Protein AF-U2NN96-F1 (afdb_monomer_lite)

pLDDT: mean 87.81, std 16.52, range [40.41, 98.69]

Structure (mmCIF, N/CA/C/O backbone):
data_AF-U2NN96-F1
#
_entry.id   AF-U2NN96-F1
#
loop_
_atom_site.group_PDB
_atom_site.id
_atom_site.type_symbol
_atom_site.label_atom_id
_atom_site.label_alt_id
_atom_site.label_comp_id
_atom_site.label_asym_id
_atom_site.label_entity_id
_atom_site.label_seq_id
_atom_site.pdbx_PDB_ins_code
_atom_site.Cartn_x
_atom_site.Cartn_y
_atom_site.Cartn_z
_atom_site.occupancy
_atom_site.B_iso_or_equiv
_atom_site.auth_seq_id
_atom_site.auth_comp_id
_atom_site.auth_asym_id
_atom_site.auth_atom_id
_atom_site.pdbx_PDB_model_num
ATOM 1 N N . MET A 1 1 ? 13.606 -0.012 63.788 1.00 53.78 1 MET A N 1
ATOM 2 C CA . MET A 1 1 ? 13.761 0.958 62.677 1.00 53.78 1 MET A CA 1
ATOM 3 C C . MET A 1 1 ? 13.021 0.555 61.398 1.00 53.78 1 MET A C 1
ATOM 5 O O . MET A 1 1 ? 12.410 1.417 60.788 1.00 53.78 1 MET A O 1
ATOM 9 N N . VAL A 1 2 ? 12.972 -0.733 61.035 1.00 51.59 2 VAL A N 1
ATOM 10 C CA . VAL A 1 2 ? 12.375 -1.222 59.770 1.00 51.59 2 VAL A CA 1
ATOM 11 C C . VAL A 1 2 ? 10.855 -0.982 59.637 1.00 51.59 2 VAL A C 1
ATOM 13 O O . VAL A 1 2 ? 10.386 -0.619 58.565 1.00 51.59 2 VAL A O 1
ATOM 16 N N . LYS A 1 3 ? 10.069 -1.069 60.723 1.00 46.25 3 LYS A N 1
ATOM 17 C CA . LYS A 1 3 ? 8.598 -0.891 60.661 1.00 46.25 3 LYS A CA 1
ATOM 18 C C . LYS A 1 3 ? 8.129 0.534 60.314 1.00 46.25 3 LYS A C 1
ATOM 20 O O . LYS A 1 3 ? 7.060 0.683 59.738 1.00 46.25 3 LYS A O 1
ATOM 25 N N . LYS A 1 4 ? 8.912 1.578 60.627 1.00 45.47 4 LYS A N 1
ATOM 26 C CA . LYS A 1 4 ? 8.537 2.974 60.314 1.00 45.47 4 LYS A CA 1
ATOM 27 C C . LYS A 1 4 ? 8.759 3.328 58.837 1.00 45.47 4 LYS A C 1
ATOM 29 O O . LYS A 1 4 ? 8.025 4.147 58.304 1.00 45.47 4 LYS A O 1
ATOM 34 N N . ILE A 1 5 ? 9.710 2.671 58.168 1.00 53.12 5 ILE A N 1
ATOM 35 C CA . ILE A 1 5 ? 10.024 2.908 56.748 1.00 53.12 5 ILE A CA 1
ATOM 36 C C . ILE A 1 5 ? 8.943 2.301 55.837 1.00 53.12 5 ILE A C 1
ATOM 38 O O . ILE A 1 5 ? 8.535 2.925 54.862 1.00 53.12 5 ILE A O 1
ATOM 42 N N . VAL A 1 6 ? 8.402 1.132 56.198 1.00 55.94 6 VAL A N 1
ATOM 43 C CA . VAL A 1 6 ? 7.342 0.462 55.419 1.00 55.94 6 VAL A CA 1
ATOM 44 C C . VAL A 1 6 ? 6.024 1.249 55.443 1.00 55.94 6 VAL A C 1
ATOM 46 O O . VAL A 1 6 ? 5.360 1.362 54.417 1.00 55.94 6 VAL A O 1
ATOM 49 N N . ILE A 1 7 ? 5.673 1.859 56.581 1.00 54.19 7 ILE A N 1
ATOM 50 C CA . ILE A 1 7 ? 4.437 2.650 56.716 1.00 54.19 7 ILE A CA 1
ATOM 51 C C . ILE A 1 7 ? 4.515 3.954 55.907 1.00 54.19 7 ILE A C 1
ATOM 53 O O . ILE A 1 7 ? 3.539 4.326 55.265 1.00 54.19 7 ILE A O 1
ATOM 57 N N . ILE A 1 8 ? 5.678 4.616 55.870 1.00 54.91 8 ILE A N 1
ATOM 58 C CA . ILE A 1 8 ? 5.874 5.837 55.068 1.00 54.91 8 ILE A CA 1
ATOM 59 C C . ILE A 1 8 ? 5.825 5.519 53.564 1.00 54.91 8 ILE A C 1
ATOM 61 O O . ILE A 1 8 ? 5.235 6.280 52.802 1.00 54.91 8 ILE A O 1
ATOM 65 N N . SER A 1 9 ? 6.368 4.371 53.143 1.00 54.62 9 SER A N 1
ATOM 66 C CA . SER A 1 9 ? 6.325 3.931 51.741 1.00 54.62 9 SER A CA 1
ATOM 67 C C . SER A 1 9 ? 4.897 3.630 51.262 1.00 54.62 9 SER A C 1
ATOM 69 O O . SER A 1 9 ? 4.490 4.086 50.195 1.00 54.62 9 SER A O 1
ATOM 71 N N . LEU A 1 10 ? 4.091 2.948 52.086 1.00 51.72 10 LEU A N 1
ATOM 72 C CA . LEU A 1 10 ? 2.679 2.673 51.781 1.00 51.72 10 LEU A CA 1
ATOM 73 C C . LEU A 1 10 ? 1.823 3.948 51.739 1.00 51.72 10 LEU A C 1
ATOM 75 O O . LEU A 1 10 ? 0.912 4.043 50.919 1.00 51.72 10 LEU A O 1
ATOM 79 N N . PHE A 1 11 ? 2.136 4.937 52.580 1.00 55.75 11 PHE A N 1
ATOM 80 C CA . PHE A 1 11 ? 1.431 6.220 52.589 1.00 55.75 11 PHE A CA 1
ATOM 81 C C . PHE A 1 11 ? 1.808 7.100 51.386 1.00 55.75 11 PHE A C 1
ATOM 83 O O . PHE A 1 11 ? 0.950 7.773 50.827 1.00 55.75 11 PHE A O 1
ATOM 90 N N . LEU A 1 12 ? 3.065 7.068 50.926 1.00 54.53 12 LEU A N 1
ATOM 91 C CA . LEU A 1 12 ? 3.442 7.753 49.685 1.00 54.53 12 LEU A CA 1
ATOM 92 C C . LEU A 1 12 ? 2.795 7.104 48.456 1.00 54.53 12 LEU A C 1
ATOM 94 O O . LEU A 1 12 ? 2.339 7.820 47.568 1.00 54.53 12 LEU A O 1
ATOM 98 N N . PHE A 1 13 ? 2.700 5.772 48.418 1.00 53.31 13 PHE A N 1
ATOM 99 C CA . PHE A 1 13 ? 2.028 5.070 47.323 1.00 53.31 13 PHE A CA 1
ATOM 100 C C . PHE A 1 13 ? 0.532 5.398 47.254 1.00 53.31 13 PHE A C 1
ATOM 102 O O . PHE A 1 13 ? 0.013 5.637 46.164 1.00 53.31 13 PHE A O 1
ATOM 109 N N . SER A 1 14 ? -0.158 5.472 48.397 1.00 54.66 14 SER A N 1
ATOM 110 C CA . SER A 1 14 ? -1.580 5.830 48.420 1.00 54.66 14 SER A CA 1
ATOM 111 C C . SER A 1 14 ? -1.816 7.291 48.032 1.00 54.66 14 SER A C 1
ATOM 113 O O . SER A 1 14 ? -2.754 7.573 47.292 1.00 54.66 14 SER A O 1
ATOM 115 N N . VAL A 1 15 ? -0.940 8.215 48.439 1.00 58.41 15 VAL A N 1
ATOM 116 C CA . VAL A 1 15 ? -1.034 9.633 48.057 1.00 58.41 15 VAL A CA 1
ATOM 117 C C . VAL A 1 15 ? -0.766 9.831 46.562 1.00 58.41 15 VAL A C 1
ATOM 119 O O . VAL A 1 15 ? -1.502 10.575 45.921 1.00 58.41 15 VAL A O 1
ATOM 122 N N . ILE A 1 16 ? 0.209 9.126 45.975 1.00 60.78 16 ILE A N 1
ATOM 123 C CA . ILE A 1 16 ? 0.467 9.163 44.523 1.00 60.78 16 ILE A CA 1
ATOM 124 C C . ILE A 1 16 ? -0.727 8.592 43.746 1.00 60.78 16 ILE A C 1
ATOM 126 O O . ILE A 1 16 ? -1.139 9.162 42.737 1.00 60.78 16 ILE A O 1
ATOM 130 N N . PHE A 1 17 ? -1.328 7.502 44.230 1.00 57.19 17 PHE A N 1
ATOM 131 C CA . PHE A 1 17 ? -2.492 6.895 43.586 1.00 57.19 17 PHE A CA 1
ATOM 132 C C . PHE A 1 17 ? -3.727 7.806 43.643 1.00 57.19 17 PHE A C 1
ATOM 134 O O . PHE A 1 17 ? -4.402 8.000 42.635 1.00 57.19 17 PHE A O 1
ATOM 141 N N . ILE A 1 18 ? -3.981 8.435 44.794 1.00 63.16 18 ILE A N 1
ATOM 142 C CA . ILE A 1 18 ? -5.079 9.396 44.972 1.00 63.16 18 ILE A CA 1
ATOM 143 C C . ILE A 1 18 ? -4.846 10.651 44.120 1.00 63.16 18 ILE A C 1
ATOM 145 O O . ILE A 1 18 ? -5.789 11.155 43.518 1.00 63.16 18 ILE A O 1
ATOM 149 N N . PHE A 1 19 ? -3.605 11.131 44.007 1.00 54.44 19 PHE A N 1
ATOM 150 C CA . PHE A 1 19 ? -3.277 12.301 43.191 1.00 54.44 19 PHE A CA 1
ATOM 151 C C . PHE A 1 19 ? -3.451 12.029 41.688 1.00 54.44 19 PHE A C 1
ATOM 153 O O . PHE A 1 19 ? -4.044 12.845 40.986 1.00 54.44 19 PHE A O 1
ATOM 160 N N . ASN A 1 20 ? -3.039 10.852 41.204 1.00 51.75 20 ASN A N 1
ATOM 161 C CA . ASN A 1 20 ? -3.281 10.426 39.820 1.00 51.75 20 ASN A CA 1
ATOM 162 C C . ASN A 1 20 ? -4.777 10.215 39.528 1.00 51.75 20 ASN A C 1
ATOM 164 O O . ASN A 1 20 ? -5.255 10.561 38.449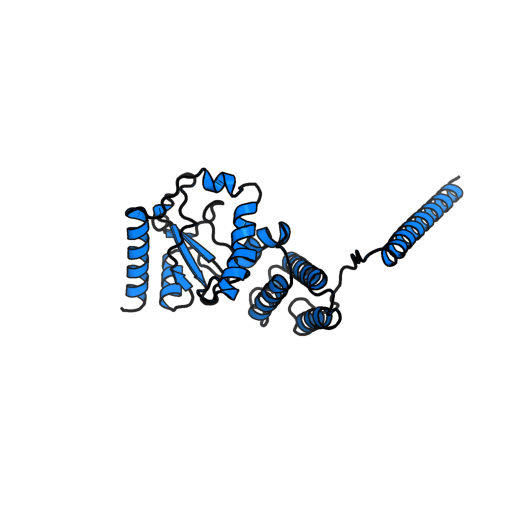 1.00 51.75 20 ASN A O 1
ATOM 168 N N . PHE A 1 21 ? -5.538 9.703 40.498 1.00 56.50 21 PHE A N 1
ATOM 169 C CA . PHE A 1 21 ? -6.989 9.559 40.378 1.00 56.50 21 PHE A CA 1
ATOM 170 C C . PHE A 1 21 ? -7.708 10.920 40.346 1.00 56.50 21 PHE A C 1
ATOM 172 O O . PHE A 1 21 ? -8.600 11.126 39.523 1.00 56.50 21 PHE A O 1
ATOM 179 N N . LEU A 1 22 ? -7.282 11.884 41.172 1.00 49.56 22 LEU A N 1
ATOM 180 C CA . LEU A 1 22 ? -7.819 13.250 41.156 1.00 49.56 22 LEU A CA 1
ATOM 181 C C . LEU A 1 22 ? -7.459 14.017 39.876 1.00 49.56 22 LEU A C 1
ATOM 183 O O . LEU A 1 22 ? -8.307 14.736 39.357 1.00 49.56 22 LEU A O 1
ATOM 187 N N . LEU A 1 23 ? -6.252 13.846 39.328 1.00 52.84 23 LEU A N 1
ATOM 188 C CA . LEU A 1 23 ? -5.873 14.446 38.041 1.00 52.84 23 LEU A CA 1
ATOM 189 C C . LEU A 1 23 ? -6.717 13.906 36.873 1.00 52.84 23 LEU A C 1
ATOM 191 O O . LEU A 1 23 ? -7.086 14.669 35.977 1.00 52.84 23 LEU A O 1
ATOM 195 N N . ASN A 1 24 ? -7.093 12.624 36.921 1.00 48.91 24 ASN A N 1
ATOM 196 C CA . ASN A 1 24 ? -8.032 12.031 35.966 1.00 48.91 24 ASN A CA 1
ATOM 197 C C . ASN A 1 24 ? -9.456 12.591 36.111 1.00 48.91 24 ASN A C 1
ATOM 199 O O . ASN A 1 24 ? -10.115 12.822 35.103 1.00 48.91 24 ASN A O 1
ATOM 203 N N . LEU A 1 25 ? -9.922 12.862 37.334 1.00 44.34 25 LEU A N 1
ATOM 204 C CA . LEU A 1 25 ? -11.238 13.469 37.581 1.00 44.34 25 LEU A CA 1
ATOM 205 C C . LEU A 1 25 ? -11.303 14.949 37.172 1.00 44.34 25 LEU A C 1
ATOM 207 O O . LEU A 1 25 ? -12.297 15.378 36.597 1.00 44.34 25 LEU A O 1
ATOM 211 N N . ILE A 1 26 ? -10.242 15.726 37.411 1.00 46.34 26 ILE A N 1
ATOM 212 C CA . ILE A 1 26 ? -10.194 17.160 37.063 1.00 46.34 26 ILE A CA 1
ATOM 213 C C . ILE A 1 26 ? -10.170 17.376 35.536 1.00 46.34 26 ILE A C 1
ATOM 215 O O . ILE A 1 26 ? -10.652 18.399 35.051 1.00 46.34 26 ILE A O 1
ATOM 219 N N . SER A 1 27 ? -9.699 16.394 34.757 1.00 41.91 27 SER A N 1
ATOM 220 C CA . SER A 1 27 ? -9.771 16.427 33.283 1.00 41.91 27 SER A CA 1
ATOM 221 C C . SER A 1 27 ? -11.191 16.263 32.718 1.00 41.91 27 SER A C 1
ATOM 223 O O . SER A 1 27 ? -11.399 16.505 31.529 1.00 41.91 27 SER A O 1
ATOM 225 N N . ILE A 1 28 ? -12.177 15.870 33.534 1.00 46.56 28 ILE A N 1
ATOM 226 C CA . ILE A 1 28 ? -13.551 15.607 33.076 1.00 46.56 28 ILE A CA 1
ATOM 227 C C . ILE A 1 28 ? -14.368 16.906 32.940 1.00 46.56 28 ILE A C 1
ATOM 229 O O . ILE A 1 28 ? -15.212 16.988 32.051 1.00 46.56 28 ILE A O 1
ATOM 233 N N . ASP A 1 29 ? -14.070 17.948 33.724 1.00 41.69 29 ASP A N 1
ATOM 234 C CA . ASP A 1 29 ? -14.867 19.191 33.740 1.00 41.69 29 ASP A CA 1
ATOM 235 C C . ASP A 1 29 ? -14.378 20.291 32.776 1.00 41.69 29 ASP A C 1
ATOM 237 O O . ASP A 1 29 ? -15.095 21.260 32.540 1.00 41.69 29 ASP A O 1
ATOM 241 N N . ASN A 1 30 ? -13.196 20.152 32.158 1.00 42.28 30 ASN A N 1
ATOM 242 C CA . ASN A 1 30 ? -12.598 21.201 31.312 1.00 42.28 30 ASN A CA 1
ATOM 243 C C . ASN A 1 30 ? -12.108 20.695 29.941 1.00 42.28 30 ASN A C 1
ATOM 245 O O . ASN A 1 30 ? -10.969 20.936 29.547 1.00 42.28 30 ASN A O 1
ATOM 249 N N . GLY A 1 31 ? -12.985 20.039 29.176 1.00 40.41 31 GLY A N 1
ATOM 250 C CA . GLY A 1 31 ? -12.743 19.778 27.751 1.00 40.41 31 GLY A CA 1
ATOM 251 C C . GLY A 1 31 ? -11.978 18.486 27.459 1.00 40.41 31 GLY A C 1
ATOM 252 O O . GLY A 1 31 ? -10.821 18.516 27.064 1.00 40.41 31 GLY A O 1
ATOM 253 N N . ILE A 1 32 ? -12.684 17.362 27.624 1.00 43.38 32 ILE A N 1
ATOM 254 C CA . ILE A 1 32 ? -12.529 16.051 26.963 1.00 43.38 32 ILE A CA 1
ATOM 255 C C . ILE A 1 32 ? -11.168 15.825 26.273 1.00 43.38 32 ILE A C 1
ATOM 257 O O . ILE A 1 32 ? -11.041 15.885 25.051 1.00 43.38 32 ILE A O 1
ATOM 261 N N . ALA A 1 33 ? -10.182 15.435 27.074 1.00 41.75 33 ALA A N 1
ATOM 262 C CA . ALA A 1 33 ? -9.136 14.507 26.665 1.00 41.75 33 ALA A CA 1
ATOM 263 C C . ALA A 1 33 ? -9.345 13.204 27.448 1.00 41.75 33 ALA A C 1
ATOM 265 O O . ALA A 1 33 ? -8.636 12.899 28.403 1.00 41.75 33 ALA A O 1
ATOM 266 N N . VAL A 1 34 ? -10.375 12.440 27.072 1.00 43.59 34 VAL A N 1
ATOM 267 C CA . VAL A 1 34 ? -10.577 11.087 27.602 1.00 43.59 34 VAL A CA 1
ATOM 268 C C . VAL A 1 34 ? -9.629 10.155 26.851 1.00 43.59 34 VAL A C 1
ATOM 270 O O . VAL A 1 34 ? -9.975 9.552 25.839 1.00 43.59 34 VAL A O 1
ATOM 273 N N . SER A 1 35 ? -8.404 10.054 27.362 1.00 46.47 35 SER A N 1
ATOM 274 C CA . SER A 1 35 ? -7.467 8.965 27.072 1.00 46.47 35 SER A CA 1
ATOM 275 C C . SER A 1 35 ? -7.878 7.709 27.858 1.00 46.47 35 SER A C 1
ATOM 277 O O . SER A 1 35 ? -7.096 7.159 28.630 1.00 46.47 35 SER A O 1
ATOM 279 N N . ALA A 1 36 ? -9.128 7.270 27.712 1.00 47.31 36 ALA A N 1
ATOM 280 C CA . ALA A 1 36 ? -9.498 5.916 28.096 1.00 47.31 36 ALA A CA 1
ATOM 281 C C . ALA A 1 36 ? -9.174 5.026 26.895 1.00 47.31 36 ALA A C 1
ATOM 283 O O . ALA A 1 36 ? -9.807 5.138 25.844 1.00 47.31 36 ALA A O 1
ATOM 284 N N . THR A 1 37 ? -8.142 4.198 27.019 1.00 53.53 37 THR A N 1
ATOM 285 C CA . THR A 1 37 ? -7.874 3.123 26.066 1.00 53.53 37 THR A CA 1
ATOM 286 C C . THR A 1 37 ? -9.065 2.171 26.103 1.00 53.53 37 THR A C 1
ATOM 288 O O . THR A 1 37 ? -9.359 1.579 27.138 1.00 53.53 37 THR A O 1
ATOM 291 N N . TYR A 1 38 ? -9.806 2.083 24.999 1.00 63.62 38 TYR A N 1
ATOM 292 C CA . TYR A 1 38 ? -10.899 1.126 24.873 1.00 63.62 38 TYR A CA 1
ATOM 293 C C . TYR A 1 38 ? -10.299 -0.260 24.649 1.00 63.62 38 TYR A C 1
ATOM 295 O O . TYR A 1 38 ? -9.743 -0.521 23.585 1.00 63.62 38 TYR A O 1
ATOM 303 N N . GLU A 1 39 ? -10.390 -1.137 25.642 1.00 65.75 39 GLU A N 1
ATOM 304 C CA . GLU A 1 39 ? -10.044 -2.546 25.478 1.00 65.75 39 GLU A CA 1
ATOM 305 C C . GLU A 1 39 ? -11.275 -3.314 24.982 1.00 65.75 39 GLU A C 1
ATOM 307 O O . GLU A 1 39 ? -12.368 -3.185 25.529 1.00 65.75 39 GLU A O 1
ATOM 312 N N . THR A 1 40 ? -11.100 -4.096 23.916 1.00 67.88 40 THR A N 1
ATOM 313 C CA . THR A 1 40 ? -12.085 -5.108 23.512 1.00 67.88 40 THR A CA 1
ATOM 314 C C . THR A 1 40 ? -11.882 -6.328 24.390 1.00 67.88 40 THR A C 1
ATOM 316 O O . THR A 1 40 ? -10.747 -6.779 24.542 1.00 67.88 40 THR A O 1
ATOM 319 N N . GLU A 1 41 ? -12.958 -6.912 24.903 1.00 76.75 41 GLU A N 1
ATOM 320 C CA . GLU A 1 41 ? -12.877 -8.183 25.635 1.00 76.75 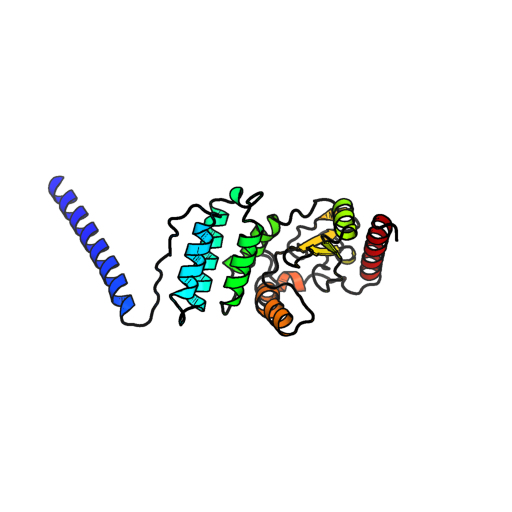41 GLU A CA 1
ATOM 321 C C . GLU A 1 41 ? -12.803 -9.383 24.679 1.00 76.75 41 GLU A C 1
ATOM 323 O O . GLU A 1 41 ? -12.483 -10.501 25.081 1.00 76.75 41 GLU A O 1
ATOM 328 N N . SER A 1 42 ? -13.153 -9.178 23.408 1.00 84.69 42 SER A N 1
ATOM 329 C CA . SER A 1 42 ? -13.145 -10.224 22.392 1.00 84.69 42 SER A CA 1
ATOM 330 C C . SER A 1 42 ? -11.743 -10.566 21.883 1.00 84.69 42 SER A C 1
ATOM 332 O O . SER A 1 42 ? -10.900 -9.685 21.716 1.00 84.69 42 SER A O 1
ATOM 334 N N . GLU A 1 43 ? -11.568 -11.826 21.489 1.00 92.00 43 GLU A N 1
ATOM 335 C CA . GLU A 1 43 ? -10.415 -12.305 20.726 1.00 92.00 43 GLU A CA 1
ATOM 336 C C . GLU A 1 43 ? -10.230 -11.514 19.418 1.00 92.00 43 GLU A C 1
ATOM 338 O O . GLU A 1 43 ? -11.201 -11.256 18.691 1.00 92.00 43 GLU A O 1
ATOM 343 N N . PHE A 1 44 ? -8.982 -11.148 19.116 1.00 95.69 44 PHE A N 1
ATOM 344 C CA . PHE A 1 44 ? -8.600 -10.423 17.906 1.00 95.69 44 PHE A CA 1
ATOM 345 C C . PHE A 1 44 ? -9.117 -11.129 16.639 1.00 95.69 44 PHE A C 1
ATOM 347 O O . PHE A 1 44 ? -9.114 -12.351 16.537 1.00 95.69 44 PHE A O 1
ATOM 354 N N . LEU A 1 45 ? -9.611 -10.352 15.667 1.00 96.69 45 LEU A N 1
ATOM 355 C CA . LEU A 1 45 ? -10.201 -10.830 14.401 1.00 96.69 45 LEU A CA 1
ATOM 356 C C . LEU A 1 45 ? -11.452 -11.720 14.522 1.00 96.69 45 LEU A C 1
ATOM 358 O O . LEU A 1 45 ? -11.973 -12.162 13.491 1.00 96.69 45 LEU A O 1
ATOM 362 N N . SER A 1 46 ? -11.994 -11.953 15.720 1.00 96.88 46 SER A N 1
ATOM 363 C CA . SER A 1 46 ? -13.303 -12.596 15.877 1.00 96.88 46 SER A CA 1
ATOM 364 C C . SER A 1 46 ? -14.429 -11.716 15.316 1.00 96.88 46 SER A C 1
ATOM 366 O O . SER A 1 46 ? -14.273 -10.513 15.116 1.00 96.88 46 SER A O 1
ATOM 368 N N . ASP A 1 47 ? -15.606 -12.285 15.049 1.00 96.62 47 ASP A N 1
ATOM 369 C CA . ASP A 1 47 ? -16.745 -11.464 14.611 1.00 96.62 47 ASP A CA 1
ATOM 370 C C . ASP A 1 47 ? -17.158 -10.458 15.695 1.00 96.62 47 ASP A C 1
ATOM 372 O O . ASP A 1 47 ? -17.386 -9.289 15.379 1.00 96.62 47 ASP A O 1
ATOM 376 N N . LYS A 1 48 ? -17.097 -10.891 16.962 1.00 96.75 48 LYS A N 1
ATOM 377 C CA . LYS A 1 48 ? -17.355 -10.070 18.148 1.00 96.75 48 LYS A CA 1
ATOM 378 C C . LYS A 1 48 ? -16.404 -8.872 18.244 1.00 96.75 48 LYS A C 1
ATOM 380 O O . LYS A 1 48 ? -16.863 -7.783 18.560 1.00 96.75 48 LYS A O 1
ATOM 385 N N . TYR A 1 49 ? -15.130 -9.037 17.884 1.00 97.19 49 TYR A N 1
ATOM 386 C CA . TYR A 1 49 ? -14.162 -7.935 17.823 1.00 97.19 49 TYR A CA 1
ATOM 387 C C . TYR A 1 49 ? -14.635 -6.793 16.937 1.00 97.19 49 TYR A C 1
ATOM 389 O O . TYR A 1 49 ? -14.687 -5.637 17.353 1.00 97.19 49 TYR A O 1
ATOM 397 N N . PHE A 1 50 ? -15.063 -7.109 15.718 1.00 97.06 50 PHE A N 1
ATOM 398 C CA . PHE A 1 50 ? -15.563 -6.081 14.812 1.00 97.06 50 PHE A CA 1
ATOM 399 C C . PHE A 1 50 ? -16.908 -5.504 15.255 1.00 97.06 50 PHE A C 1
ATOM 401 O O . PHE A 1 50 ? -17.186 -4.338 14.968 1.00 97.06 50 PHE A O 1
ATOM 408 N N . ASP A 1 51 ? -17.747 -6.292 15.925 1.00 95.31 51 ASP A N 1
ATOM 409 C CA . ASP A 1 51 ? -19.008 -5.804 16.481 1.00 95.31 51 ASP A CA 1
ATOM 410 C C . ASP A 1 51 ? -18.746 -4.791 17.606 1.00 95.31 51 ASP A C 1
ATOM 412 O O . ASP A 1 51 ? -19.301 -3.695 17.562 1.00 95.31 51 ASP A O 1
ATOM 416 N N . GLU A 1 52 ? -17.819 -5.084 18.524 1.00 94.31 52 GLU A N 1
ATOM 417 C CA . GLU A 1 52 ? -17.381 -4.176 19.595 1.00 94.31 52 GLU A CA 1
ATOM 418 C C . GLU A 1 52 ? -16.831 -2.852 19.027 1.00 94.31 52 GLU A C 1
ATOM 420 O O . GLU A 1 52 ? -17.270 -1.769 19.428 1.00 94.31 52 GLU A O 1
ATOM 425 N N . LEU A 1 53 ? -15.964 -2.907 18.004 1.00 94.62 53 LEU A N 1
ATOM 426 C CA . LEU A 1 53 ? -15.465 -1.698 17.327 1.00 94.62 53 LEU A CA 1
ATOM 427 C C . LEU A 1 53 ? -16.589 -0.884 16.657 1.00 94.62 53 LEU A C 1
ATOM 429 O O . LEU A 1 53 ? -16.583 0.351 16.683 1.00 94.62 53 LEU A O 1
ATOM 433 N N . ASN A 1 54 ? -17.565 -1.550 16.033 1.00 92.19 54 ASN A N 1
ATOM 434 C CA . ASN A 1 54 ? -18.686 -0.865 15.389 1.00 92.19 54 ASN A CA 1
ATOM 435 C C . ASN A 1 54 ? -19.644 -0.235 16.411 1.00 92.19 54 ASN A C 1
ATOM 437 O O . ASN A 1 54 ? -20.141 0.865 16.160 1.00 92.19 54 ASN A O 1
ATOM 441 N N . GLU A 1 55 ? -19.898 -0.894 17.541 1.00 91.06 55 GLU A N 1
ATOM 442 C CA . GLU A 1 55 ? -20.716 -0.345 18.626 1.00 91.06 55 GLU A CA 1
ATOM 443 C C . GLU A 1 55 ? -20.062 0.886 19.255 1.00 91.06 55 GLU A C 1
ATOM 445 O O . GLU A 1 55 ? -20.737 1.900 19.466 1.00 91.06 55 GLU A O 1
ATOM 450 N N . LEU A 1 56 ? -18.736 0.873 19.431 1.00 89.00 56 LEU A N 1
ATOM 451 C CA . LEU A 1 56 ? -18.000 2.050 19.891 1.00 89.00 56 LEU A CA 1
ATOM 452 C C . LEU A 1 56 ? -18.235 3.259 18.969 1.00 89.00 56 LEU A C 1
ATOM 454 O O . LEU A 1 56 ? -18.496 4.368 19.442 1.00 89.00 56 LEU A O 1
ATOM 458 N N . MET A 1 57 ? -18.219 3.047 17.650 1.00 88.06 57 MET A N 1
ATOM 459 C CA . MET A 1 57 ? -18.483 4.103 16.668 1.00 88.06 57 MET A CA 1
ATOM 460 C C . MET A 1 57 ? -19.945 4.593 16.678 1.00 88.06 57 MET A C 1
ATOM 462 O O . MET A 1 57 ? -20.193 5.783 16.468 1.00 88.06 57 MET A O 1
ATOM 466 N N . LYS A 1 58 ? -20.929 3.713 16.910 1.00 86.44 58 LYS A N 1
ATOM 467 C CA . LYS A 1 58 ? -22.359 4.085 16.933 1.00 86.44 58 LYS A CA 1
ATOM 468 C C . LYS A 1 58 ? -22.729 4.922 18.156 1.00 86.44 58 LYS A C 1
ATOM 470 O O . LYS A 1 58 ? -23.433 5.920 18.014 1.00 86.44 58 LYS A O 1
ATOM 475 N N . ASN A 1 59 ? -22.231 4.544 19.331 1.00 81.44 59 ASN A N 1
ATOM 476 C CA . ASN A 1 59 ? -22.649 5.134 20.606 1.00 81.44 59 ASN A CA 1
ATOM 477 C C . ASN A 1 59 ? -22.085 6.543 20.855 1.00 81.44 59 ASN A C 1
ATOM 479 O O . ASN A 1 59 ? -22.519 7.234 21.770 1.00 81.44 59 ASN A O 1
ATOM 483 N N . ASN A 1 60 ? -21.159 7.007 20.012 1.00 74.12 60 ASN A N 1
ATOM 484 C CA . ASN A 1 60 ? -20.387 8.229 20.232 1.00 74.12 60 ASN A CA 1
ATOM 485 C C . ASN A 1 60 ? -20.561 9.260 19.101 1.00 74.12 60 ASN A C 1
ATOM 487 O O . ASN A 1 60 ? -19.598 9.866 18.631 1.00 74.12 60 ASN A O 1
ATOM 491 N N . GLY A 1 61 ? -21.803 9.466 18.648 1.00 63.16 61 GLY A N 1
ATOM 492 C CA . GLY A 1 61 ? -22.149 10.188 17.412 1.00 63.16 61 GLY A CA 1
ATOM 493 C C . GLY A 1 61 ? -21.483 11.557 17.181 1.00 63.16 61 GLY A C 1
ATOM 494 O O . GLY A 1 61 ? -21.149 11.861 16.035 1.00 63.16 61 GLY A O 1
ATOM 495 N N . ASN A 1 62 ? -21.227 12.349 18.228 1.00 66.94 62 ASN A N 1
ATOM 496 C CA . ASN A 1 62 ? -20.577 13.667 18.111 1.00 66.94 62 ASN A CA 1
ATOM 497 C C . ASN A 1 62 ? -19.035 13.607 18.128 1.00 66.94 62 ASN A C 1
ATOM 499 O O . ASN A 1 62 ? -18.380 14.586 17.776 1.00 66.94 62 ASN A O 1
ATOM 503 N N . SER A 1 63 ? -18.453 12.455 18.469 1.00 83.38 63 SER A N 1
ATOM 504 C CA . SER A 1 63 ? -17.012 12.259 18.690 1.00 83.38 63 SER A CA 1
ATOM 505 C C . SER A 1 63 ? -16.376 11.293 17.684 1.00 83.38 63 SER A C 1
ATOM 507 O O . SER A 1 63 ? -15.297 10.762 17.939 1.00 83.38 63 SER A O 1
ATOM 509 N N . LYS A 1 64 ? -17.005 11.077 16.517 1.00 85.06 64 LYS A N 1
ATOM 510 C CA . LYS A 1 64 ? -16.563 10.100 15.496 1.00 85.06 64 LYS A CA 1
ATOM 511 C C . LYS A 1 64 ? -15.083 10.191 15.120 1.00 85.06 64 LYS A C 1
ATOM 513 O O . LYS A 1 64 ? -14.489 9.173 14.793 1.00 85.06 64 LYS A O 1
ATOM 518 N N . LYS A 1 65 ? -14.495 11.389 15.170 1.00 90.19 65 LYS A N 1
ATOM 519 C CA . LYS A 1 65 ? -13.069 11.610 14.886 1.00 90.19 65 LYS A CA 1
ATOM 520 C C . LYS A 1 65 ? -12.176 10.990 15.958 1.00 90.19 65 LYS A C 1
ATOM 522 O O . LYS A 1 65 ? -11.318 10.181 15.632 1.00 90.19 65 LYS A O 1
ATOM 527 N N . ILE A 1 66 ? -12.430 11.332 17.222 1.00 90.00 66 ILE A N 1
ATOM 528 C CA . ILE A 1 66 ? -11.688 10.815 18.381 1.00 90.00 66 ILE A CA 1
ATOM 529 C C . ILE A 1 66 ? -11.838 9.295 18.446 1.00 90.00 66 ILE A C 1
ATOM 531 O O . ILE A 1 66 ? -10.852 8.576 18.558 1.00 90.00 66 ILE A O 1
ATOM 535 N N . ILE A 1 67 ? -13.066 8.800 18.285 1.00 92.00 67 ILE A N 1
ATOM 536 C CA . ILE A 1 67 ? -13.338 7.361 18.300 1.00 92.00 67 ILE A CA 1
ATOM 537 C C . ILE A 1 67 ? -12.705 6.649 17.104 1.00 92.00 67 ILE A C 1
ATOM 539 O O . ILE A 1 67 ? -12.148 5.570 17.262 1.00 92.00 67 ILE A O 1
ATOM 543 N N . GLY A 1 68 ? -12.757 7.240 15.907 1.00 94.00 68 GLY A N 1
ATOM 544 C CA . GLY A 1 68 ? -12.107 6.681 14.723 1.00 94.00 68 GLY A CA 1
ATOM 545 C C . GLY A 1 68 ? -10.605 6.516 14.937 1.00 94.00 68 GLY A C 1
ATOM 546 O O . GLY A 1 68 ? -10.064 5.454 14.648 1.00 94.00 68 GLY A O 1
ATOM 547 N N . GLU A 1 69 ? -9.952 7.525 15.512 1.00 94.31 69 GLU A N 1
ATOM 548 C CA . GLU A 1 69 ? -8.534 7.466 15.869 1.00 94.31 69 GLU A CA 1
ATOM 549 C C . GLU A 1 69 ? -8.239 6.408 16.943 1.00 94.31 69 GLU A C 1
ATOM 551 O O . GLU A 1 69 ? -7.287 5.644 16.790 1.00 94.31 69 GLU A O 1
ATOM 556 N N . GLN A 1 70 ? -9.073 6.296 17.982 1.00 93.31 70 GLN A N 1
ATOM 557 C CA . GLN A 1 70 ? -8.945 5.244 18.999 1.00 93.31 70 GLN A CA 1
ATOM 558 C C . GLN A 1 70 ? -9.074 3.840 18.398 1.00 93.31 70 GLN A C 1
ATOM 560 O O . GLN A 1 70 ? -8.243 2.981 18.681 1.00 93.31 70 GLN A O 1
ATOM 565 N N . ILE A 1 71 ? -10.067 3.616 17.531 1.00 95.81 71 ILE A N 1
ATOM 566 C CA . ILE A 1 71 ? -10.257 2.330 16.846 1.00 95.81 71 ILE A CA 1
ATOM 567 C C . ILE A 1 71 ? -9.047 2.004 15.973 1.00 95.81 71 ILE A C 1
ATOM 569 O O . ILE A 1 71 ? -8.560 0.880 16.014 1.00 95.81 71 ILE A O 1
ATOM 573 N N . ILE A 1 72 ? -8.543 2.971 15.200 1.00 97.62 72 ILE A N 1
ATOM 574 C CA . ILE A 1 72 ? -7.363 2.755 14.355 1.00 97.62 72 ILE A CA 1
ATOM 575 C C . ILE A 1 72 ? -6.162 2.366 15.212 1.00 97.62 72 ILE A C 1
ATOM 577 O O . ILE A 1 72 ? -5.534 1.354 14.926 1.00 97.62 72 ILE A O 1
ATOM 581 N N . ASN A 1 73 ? -5.853 3.135 16.260 1.00 96.81 73 ASN A N 1
ATOM 582 C CA . ASN A 1 73 ? -4.710 2.846 17.125 1.00 96.81 73 ASN A CA 1
ATOM 583 C C . ASN A 1 73 ? -4.840 1.473 17.786 1.00 96.81 73 ASN A C 1
ATOM 585 O O . ASN A 1 73 ? -3.876 0.719 17.784 1.00 96.81 73 ASN A O 1
ATOM 589 N N . LYS A 1 74 ? -6.042 1.101 18.230 1.00 95.88 74 LYS A N 1
ATOM 590 C CA . LYS A 1 74 ? -6.300 -0.243 18.737 1.00 95.88 74 LYS A CA 1
ATOM 591 C C . LYS A 1 74 ? -6.045 -1.328 17.688 1.00 95.88 74 LYS A C 1
ATOM 593 O O . LYS A 1 74 ? -5.352 -2.294 17.972 1.00 95.88 74 LYS A O 1
ATOM 598 N N . MET A 1 75 ? -6.567 -1.174 16.471 1.00 98.06 75 MET A N 1
ATOM 599 C CA . MET A 1 75 ? -6.330 -2.143 15.394 1.00 98.06 75 MET A CA 1
ATOM 600 C C . MET A 1 75 ? -4.845 -2.240 15.013 1.00 98.06 75 MET A C 1
ATOM 602 O O . MET A 1 75 ? -4.400 -3.309 14.598 1.00 98.06 75 MET A O 1
ATOM 606 N N . ILE A 1 76 ? -4.090 -1.140 15.134 1.00 98.12 76 ILE A N 1
ATOM 607 C CA . ILE A 1 76 ? -2.628 -1.136 15.002 1.00 98.12 76 ILE A CA 1
ATOM 608 C C . ILE A 1 76 ? -2.011 -1.976 16.125 1.00 98.12 76 ILE A C 1
ATOM 610 O O . ILE A 1 76 ? -1.308 -2.934 15.822 1.00 98.12 76 ILE A O 1
ATOM 614 N N . ASP A 1 77 ? -2.311 -1.657 17.388 1.00 97.00 77 ASP A N 1
ATOM 615 C CA . ASP A 1 77 ? -1.759 -2.338 18.567 1.00 97.00 77 ASP A CA 1
ATOM 616 C C . ASP A 1 77 ? -2.047 -3.849 18.531 1.00 97.00 77 ASP A C 1
ATOM 618 O O . ASP A 1 77 ? -1.139 -4.662 18.707 1.00 97.00 77 ASP A O 1
ATOM 622 N N . ASP A 1 78 ? -3.292 -4.235 18.239 1.00 97.19 78 ASP A N 1
ATOM 623 C CA . ASP A 1 78 ? -3.713 -5.637 18.199 1.00 97.19 78 ASP A CA 1
ATOM 624 C C . ASP A 1 78 ? -3.000 -6.411 17.073 1.00 97.19 78 ASP A C 1
ATOM 626 O O . ASP A 1 78 ? -2.581 -7.551 17.280 1.00 97.19 78 ASP A O 1
ATOM 630 N N . LEU A 1 79 ? -2.816 -5.798 15.894 1.00 97.94 79 LEU A N 1
ATOM 631 C CA . LEU A 1 79 ? -2.092 -6.424 14.781 1.00 97.94 79 LEU A CA 1
ATOM 632 C C . LEU A 1 79 ? -0.577 -6.482 15.034 1.00 97.94 79 LEU A C 1
ATOM 634 O O . LEU A 1 79 ? 0.077 -7.427 14.600 1.00 97.94 79 LEU A O 1
ATOM 638 N N . GLU A 1 80 ? 0.004 -5.491 15.713 1.00 96.31 80 GLU A N 1
ATOM 639 C CA . GLU A 1 80 ? 1.422 -5.505 16.102 1.00 96.31 80 GLU A CA 1
ATOM 640 C C . GLU A 1 80 ? 1.712 -6.593 17.144 1.00 96.31 80 GLU A C 1
ATOM 642 O O . GLU A 1 80 ? 2.771 -7.218 17.088 1.00 96.31 80 GLU A O 1
ATOM 647 N N . GLN A 1 81 ? 0.764 -6.858 18.045 1.00 96.50 81 GLN A N 1
ATOM 648 C CA . GLN A 1 81 ? 0.858 -7.933 19.037 1.00 96.50 81 GLN A CA 1
ATOM 649 C C . GLN A 1 81 ? 0.595 -9.321 18.439 1.00 96.50 81 GLN A C 1
ATOM 651 O O . GLN A 1 81 ? 1.167 -10.299 18.915 1.00 96.50 81 GLN A O 1
ATOM 656 N N . ASN A 1 82 ? -0.224 -9.405 17.385 1.00 96.38 82 ASN A N 1
ATOM 657 C CA . ASN A 1 82 ? -0.653 -10.665 16.773 1.00 96.38 82 ASN A CA 1
ATOM 658 C C . ASN A 1 82 ? -0.442 -10.658 15.241 1.00 96.38 82 ASN A C 1
ATOM 660 O O . ASN A 1 82 ? -1.395 -10.793 14.467 1.00 96.38 82 ASN A O 1
ATOM 664 N N . PRO A 1 83 ? 0.800 -10.465 14.754 1.00 95.00 83 PRO A N 1
ATOM 665 C CA . PRO A 1 83 ? 1.059 -10.221 13.336 1.00 95.00 83 PRO A CA 1
ATOM 666 C C . PRO A 1 83 ? 0.746 -11.427 12.440 1.00 95.00 83 PRO A C 1
ATOM 668 O O . PRO A 1 83 ? 0.419 -11.241 11.264 1.00 95.00 83 PRO A O 1
ATOM 671 N N . ASP A 1 84 ? 0.836 -12.645 12.963 1.00 95.38 84 ASP A N 1
ATOM 672 C CA . ASP A 1 84 ? 0.659 -13.862 12.168 1.00 95.38 84 ASP A CA 1
ATOM 673 C C . ASP A 1 84 ? -0.822 -14.243 12.009 1.00 95.38 84 ASP A C 1
ATOM 675 O O . ASP A 1 84 ? -1.193 -14.872 11.017 1.00 95.38 84 ASP A O 1
ATOM 679 N N . ASP A 1 85 ? -1.687 -13.762 12.906 1.00 96.12 85 ASP A N 1
ATOM 680 C CA . ASP A 1 85 ? -3.107 -14.132 12.971 1.00 96.12 85 ASP A CA 1
ATOM 681 C C . ASP A 1 85 ? -3.935 -13.559 11.817 1.00 96.12 85 ASP A C 1
ATOM 683 O O . ASP A 1 85 ? -4.979 -14.104 11.449 1.00 96.12 85 ASP A O 1
ATOM 687 N N . LEU A 1 86 ? -3.488 -12.448 11.220 1.00 96.69 86 LEU A N 1
ATOM 688 C CA . LEU A 1 86 ? -4.217 -11.823 10.120 1.00 96.69 86 LEU A CA 1
ATOM 689 C C . LEU A 1 86 ? -4.206 -12.706 8.870 1.00 96.69 86 LEU A C 1
ATOM 691 O O . LEU A 1 86 ? -5.238 -12.861 8.210 1.00 96.69 86 LEU A O 1
ATOM 695 N N . LYS A 1 87 ? -3.058 -13.300 8.530 1.00 94.38 87 LYS A N 1
ATOM 696 C CA . LYS A 1 87 ? -2.924 -14.085 7.302 1.00 94.38 87 LYS A CA 1
ATOM 697 C C . LYS A 1 87 ? -3.681 -15.408 7.439 1.00 94.38 87 LYS A C 1
ATOM 699 O O . LYS A 1 87 ? -3.453 -16.182 8.355 1.00 94.38 87 LYS A O 1
ATOM 704 N N . GLY A 1 88 ? -4.585 -15.679 6.499 1.00 91.88 88 GLY A N 1
ATOM 705 C CA . GLY A 1 88 ? -5.438 -16.874 6.534 1.00 91.88 88 GLY A CA 1
ATOM 706 C C . GLY A 1 88 ? -6.686 -16.744 7.414 1.00 91.88 88 GLY A C 1
ATOM 707 O O . GLY A 1 88 ? -7.527 -17.642 7.398 1.00 91.88 88 GLY A O 1
ATOM 708 N N . SER A 1 89 ? -6.868 -15.622 8.119 1.00 96.19 89 SER A N 1
ATOM 709 C CA . SER A 1 89 ? -8.106 -15.350 8.852 1.00 96.19 89 SER A CA 1
ATOM 710 C C . SER A 1 89 ? -9.306 -15.237 7.909 1.00 96.19 89 SER A C 1
ATOM 712 O O . SER A 1 89 ? -9.249 -14.557 6.880 1.00 96.19 89 SER A O 1
ATOM 714 N N . LYS A 1 90 ? -10.456 -15.803 8.309 1.00 97.06 90 LYS A N 1
ATOM 715 C CA . LYS A 1 90 ? -11.743 -15.589 7.615 1.00 97.06 90 LYS A CA 1
ATOM 716 C C . LYS A 1 90 ? -12.139 -14.108 7.543 1.00 97.06 90 LYS A C 1
ATOM 718 O O . LYS A 1 90 ? -12.902 -13.716 6.667 1.00 97.06 90 LYS A O 1
ATOM 723 N N . ASN A 1 91 ? -11.609 -13.297 8.460 1.00 97.81 91 ASN A N 1
ATOM 724 C CA . ASN A 1 91 ? -11.888 -11.873 8.583 1.00 97.81 91 ASN A CA 1
ATOM 725 C C . ASN A 1 91 ? -10.765 -10.989 8.013 1.00 97.81 91 ASN A C 1
ATOM 727 O O . ASN A 1 91 ? -10.762 -9.783 8.258 1.00 97.81 91 ASN A O 1
ATOM 731 N N . PHE A 1 92 ? -9.860 -11.550 7.200 1.00 96.81 92 PHE A N 1
ATOM 732 C CA . PHE A 1 92 ? -8.782 -10.812 6.532 1.00 96.81 92 PHE A CA 1
ATOM 733 C C . PHE A 1 92 ? -9.292 -9.551 5.819 1.00 96.81 92 PHE A C 1
ATOM 735 O O . PHE A 1 92 ? -8.863 -8.439 6.115 1.00 96.81 92 PHE A O 1
ATOM 742 N N . THR A 1 93 ? -10.278 -9.689 4.930 1.00 96.31 93 THR A N 1
ATOM 743 C CA . THR A 1 93 ? -10.853 -8.546 4.201 1.00 96.31 93 THR A CA 1
ATOM 744 C C . THR A 1 93 ? -11.571 -7.567 5.134 1.00 96.31 93 THR A C 1
ATOM 746 O O . THR A 1 93 ? -11.425 -6.352 4.976 1.00 96.31 93 THR A O 1
ATOM 749 N N . LYS A 1 94 ? -12.294 -8.087 6.136 1.00 97.69 94 LYS A N 1
ATOM 750 C CA . LYS A 1 94 ? -13.054 -7.298 7.119 1.00 97.69 94 LYS A CA 1
ATOM 751 C C . LYS A 1 94 ? -12.141 -6.407 7.963 1.00 97.69 94 LYS A C 1
ATOM 753 O O . LYS A 1 94 ? -12.536 -5.287 8.291 1.00 97.69 94 LYS A O 1
ATOM 758 N N . PHE A 1 95 ? -10.918 -6.857 8.258 1.00 98.31 95 PHE A N 1
ATOM 759 C CA . PHE A 1 95 ? -9.901 -6.047 8.925 1.00 98.31 95 PHE A CA 1
ATOM 760 C C . PHE A 1 95 ? -9.584 -4.782 8.121 1.00 98.31 95 PHE A C 1
ATOM 762 O O . PHE A 1 95 ? -9.819 -3.679 8.608 1.00 98.31 95 PHE A O 1
ATOM 769 N N . PHE A 1 96 ? -9.148 -4.920 6.866 1.00 97.75 96 PHE A N 1
ATOM 770 C CA . PHE A 1 96 ? -8.799 -3.768 6.024 1.00 97.75 96 PHE A CA 1
ATOM 771 C C . PHE A 1 96 ? -9.999 -2.850 5.756 1.00 97.75 96 PHE A C 1
ATOM 773 O O . PHE A 1 96 ? -9.870 -1.631 5.796 1.00 97.75 96 PHE A O 1
ATOM 780 N N . GLU A 1 97 ? -11.194 -3.408 5.536 1.00 96.50 97 GLU A N 1
ATOM 781 C CA . GLU A 1 97 ? -12.423 -2.615 5.383 1.00 96.50 97 GLU A CA 1
ATOM 782 C C . GLU A 1 97 ? -12.759 -1.801 6.630 1.00 96.50 97 GLU A C 1
ATOM 784 O O . GLU A 1 97 ? -13.105 -0.624 6.521 1.00 96.50 97 GLU A O 1
ATOM 789 N N . THR A 1 98 ? -12.626 -2.403 7.811 1.00 97.19 98 THR A N 1
ATOM 790 C CA . THR A 1 98 ? -12.857 -1.709 9.081 1.00 97.19 98 THR A CA 1
ATOM 791 C C . THR A 1 98 ? -11.793 -0.639 9.313 1.00 97.19 98 THR A C 1
ATOM 793 O O . THR A 1 98 ? -12.132 0.479 9.706 1.00 97.19 98 THR A O 1
ATOM 796 N N . PHE A 1 99 ? -10.529 -0.933 9.008 1.00 97.88 99 PHE A N 1
ATOM 797 C CA . PHE A 1 99 ? -9.426 0.015 9.138 1.00 97.88 99 PHE A CA 1
ATOM 798 C C . PHE A 1 99 ? -9.641 1.241 8.235 1.00 97.88 99 PHE A C 1
ATOM 800 O O . PHE A 1 99 ? -9.734 2.370 8.723 1.00 97.88 99 PHE A O 1
ATOM 807 N N . ASP A 1 100 ? -9.834 1.028 6.927 1.00 96.81 100 ASP A N 1
ATOM 808 C CA . ASP A 1 100 ? -10.048 2.097 5.941 1.00 96.81 100 ASP A CA 1
ATOM 809 C C . ASP A 1 100 ? -11.304 2.925 6.262 1.00 96.81 100 ASP A C 1
ATOM 811 O O . ASP A 1 100 ? -11.325 4.152 6.114 1.00 96.81 100 ASP A O 1
ATOM 815 N N . LYS A 1 101 ? -12.380 2.273 6.723 1.00 95.06 101 LYS A N 1
ATOM 816 C CA . LYS A 1 101 ? -13.615 2.950 7.146 1.00 95.06 101 LYS A CA 1
ATOM 817 C C . LYS A 1 101 ? -13.343 3.936 8.279 1.00 95.06 101 LYS A C 1
ATOM 819 O O . LYS A 1 101 ? -13.866 5.048 8.238 1.00 95.06 101 LYS A O 1
ATOM 824 N N . ASN A 1 102 ? -12.532 3.558 9.265 1.00 95.69 102 ASN A N 1
ATOM 825 C CA . ASN A 1 102 ? -12.201 4.440 10.379 1.00 95.69 102 ASN A CA 1
ATOM 826 C C . ASN A 1 102 ? -11.224 5.550 9.976 1.00 95.69 102 ASN A C 1
ATOM 828 O O . ASN A 1 102 ? -11.395 6.679 10.433 1.00 95.69 102 ASN A O 1
ATOM 832 N N . ILE A 1 103 ? -10.304 5.302 9.036 1.00 96.56 103 ILE A N 1
ATOM 833 C CA . ILE A 1 103 ? -9.467 6.364 8.444 1.00 96.56 103 ILE A CA 1
ATOM 834 C C . ILE A 1 103 ? -10.336 7.455 7.795 1.00 96.56 103 ILE A C 1
ATOM 836 O O . ILE A 1 103 ? -10.080 8.650 7.946 1.00 96.56 103 ILE A O 1
ATOM 840 N N . ASN A 1 104 ? -11.430 7.076 7.132 1.00 92.25 104 ASN A N 1
ATOM 841 C CA . ASN A 1 104 ? -12.357 8.047 6.544 1.00 92.25 104 ASN A CA 1
ATOM 842 C C . ASN A 1 104 ? -13.132 8.886 7.585 1.00 92.25 104 ASN A C 1
ATOM 844 O O . ASN A 1 104 ? -13.729 9.897 7.215 1.00 92.25 104 ASN A O 1
ATOM 848 N N . ASN A 1 105 ? -13.106 8.513 8.870 1.00 92.25 105 ASN A N 1
ATOM 849 C CA . ASN A 1 105 ? -13.749 9.261 9.955 1.00 92.25 105 ASN A CA 1
ATOM 850 C C . ASN A 1 105 ? -12.817 10.270 10.646 1.00 92.25 105 ASN A C 1
ATOM 852 O O . ASN A 1 105 ? -13.306 11.070 11.444 1.00 92.25 105 ASN A O 1
ATOM 856 N N . ILE A 1 106 ? -11.510 10.268 10.349 1.00 93.50 106 ILE A N 1
ATOM 857 C CA . ILE A 1 106 ? -10.539 11.176 10.978 1.00 93.50 106 ILE A CA 1
ATOM 858 C C . ILE A 1 106 ? -10.143 12.347 10.068 1.00 93.50 106 ILE A C 1
ATOM 860 O O . ILE A 1 106 ? -10.287 12.324 8.835 1.00 93.50 106 ILE A O 1
ATOM 864 N N . ASP A 1 107 ? -9.625 13.410 10.685 1.00 91.06 107 ASP A N 1
ATOM 865 C CA . ASP A 1 107 ? -9.200 14.614 9.968 1.00 91.06 107 ASP A CA 1
ATOM 866 C C . ASP A 1 107 ? -7.826 14.460 9.328 1.00 91.06 107 ASP A C 1
ATOM 868 O O . ASP A 1 107 ? -7.643 14.867 8.182 1.00 91.06 107 ASP A O 1
ATOM 872 N N . ASN A 1 108 ? -6.8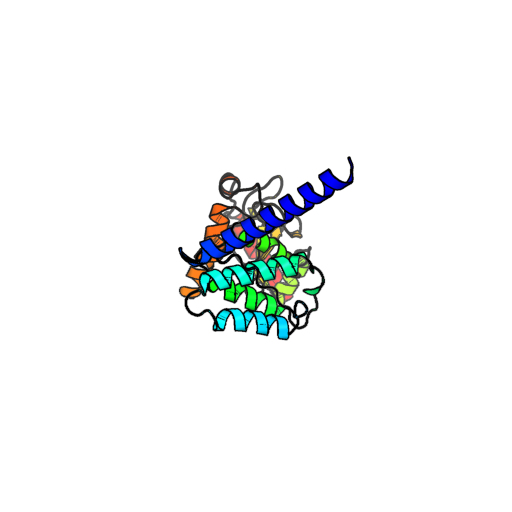73 13.865 10.041 1.00 92.38 108 ASN A N 1
ATOM 873 C CA . ASN A 1 108 ? -5.486 13.780 9.608 1.00 92.38 108 ASN A CA 1
ATOM 874 C C . ASN A 1 108 ? -4.902 12.413 9.949 1.00 92.38 108 ASN A C 1
ATOM 876 O O . ASN A 1 108 ? -5.201 11.851 10.994 1.00 92.38 108 ASN A O 1
ATOM 880 N N . ILE A 1 109 ? -4.032 11.923 9.072 1.00 97.56 109 ILE A N 1
ATOM 881 C CA . ILE A 1 109 ? -3.190 10.759 9.341 1.00 97.56 109 ILE A CA 1
ATOM 882 C C . ILE A 1 109 ? -2.070 11.192 10.286 1.00 97.56 109 ILE A C 1
ATOM 884 O O . ILE A 1 109 ? -1.403 12.197 10.022 1.00 97.56 109 ILE A O 1
ATOM 888 N N . THR A 1 110 ? -1.868 10.445 11.368 1.00 97.44 110 THR A N 1
ATOM 889 C CA . THR A 1 11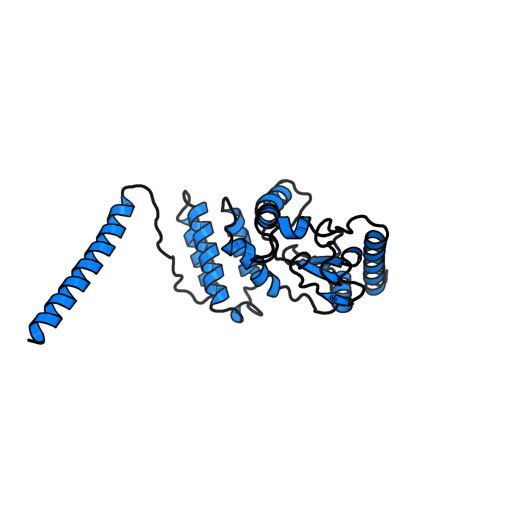0 ? -0.701 10.601 12.246 1.00 97.44 110 THR A CA 1
ATOM 890 C C . THR A 1 110 ? 0.525 9.938 11.617 1.00 97.44 110 THR A C 1
ATOM 892 O O . THR A 1 110 ? 0.407 9.115 10.712 1.00 97.44 110 THR A O 1
ATOM 895 N N . GLU A 1 111 ? 1.722 10.278 12.086 1.00 97.38 111 GLU A N 1
ATOM 896 C CA . GLU A 1 111 ? 2.959 9.674 11.573 1.00 97.38 111 GLU A CA 1
ATOM 897 C C . GLU A 1 111 ? 2.987 8.157 11.792 1.00 97.38 111 GLU A C 1
ATOM 899 O O . GLU A 1 111 ? 3.302 7.403 10.873 1.00 97.38 111 GLU A O 1
ATOM 904 N N . ARG A 1 112 ? 2.532 7.716 12.975 1.00 97.81 112 ARG A N 1
ATOM 905 C CA . ARG A 1 112 ? 2.355 6.299 13.313 1.00 97.81 112 ARG A CA 1
ATOM 906 C C . ARG A 1 112 ? 1.488 5.587 12.279 1.00 97.81 112 ARG A C 1
ATOM 908 O O . ARG A 1 112 ? 1.909 4.581 11.722 1.00 97.81 112 ARG A O 1
ATOM 915 N N . MET A 1 113 ? 0.301 6.127 11.987 1.00 98.44 113 MET A N 1
ATOM 916 C CA . MET A 1 113 ? -0.586 5.561 10.967 1.00 98.44 113 MET A CA 1
ATOM 917 C C . MET A 1 113 ? 0.113 5.540 9.601 1.00 98.44 113 MET A C 1
ATOM 919 O O . MET A 1 113 ? 0.172 4.503 8.951 1.00 98.44 113 MET A O 1
ATOM 923 N N . HIS A 1 114 ? 0.719 6.655 9.181 1.00 98.12 114 HIS A N 1
ATOM 924 C CA . HIS A 1 114 ? 1.400 6.739 7.887 1.00 98.12 114 HIS A CA 1
ATOM 925 C C . HIS A 1 114 ? 2.453 5.642 7.693 1.00 98.12 114 HIS A C 1
ATOM 927 O O . HIS A 1 114 ? 2.411 4.952 6.676 1.00 98.12 114 HIS A O 1
ATOM 933 N N . PHE A 1 115 ? 3.352 5.429 8.654 1.00 98.31 115 PHE A N 1
ATOM 934 C CA . PHE A 1 115 ? 4.360 4.373 8.530 1.00 98.31 115 PHE A CA 1
ATOM 935 C C . PHE A 1 115 ? 3.788 2.967 8.730 1.00 98.31 115 PHE A C 1
ATOM 937 O O . PHE A 1 115 ? 4.270 2.018 8.104 1.00 98.31 115 PHE A O 1
ATOM 944 N N . PHE A 1 116 ? 2.694 2.820 9.483 1.00 98.56 116 PHE A N 1
ATOM 945 C CA . PHE A 1 116 ? 1.985 1.546 9.611 1.00 98.56 116 PHE A CA 1
ATOM 946 C C . PHE A 1 116 ? 1.438 1.017 8.273 1.00 98.56 116 PHE A C 1
ATOM 948 O O . PHE A 1 116 ? 1.254 -0.189 8.104 1.00 98.56 116 PHE A O 1
ATOM 955 N N . ARG A 1 117 ? 1.267 1.880 7.261 1.00 98.38 117 ARG A N 1
ATOM 956 C CA . ARG A 1 117 ? 0.942 1.461 5.883 1.00 98.38 117 ARG A CA 1
ATOM 957 C C . ARG A 1 117 ? 1.946 0.451 5.325 1.00 98.38 117 ARG A C 1
ATOM 959 O O . ARG A 1 117 ? 1.556 -0.393 4.523 1.00 98.38 117 ARG A O 1
ATOM 966 N N . ASN A 1 118 ? 3.210 0.492 5.748 1.00 98.25 118 ASN A N 1
ATOM 967 C CA . ASN A 1 118 ? 4.214 -0.486 5.324 1.00 98.25 118 ASN A CA 1
ATOM 968 C C . ASN A 1 118 ? 3.932 -1.871 5.920 1.00 98.25 118 ASN A C 1
ATOM 970 O O . ASN A 1 118 ? 3.999 -2.868 5.202 1.00 98.25 118 ASN A O 1
ATOM 974 N N . LYS A 1 119 ? 3.527 -1.930 7.198 1.00 98.25 119 LYS A N 1
ATOM 975 C CA . LYS A 1 119 ? 3.088 -3.170 7.853 1.00 98.25 119 LYS A CA 1
ATOM 976 C C . LYS A 1 119 ? 1.814 -3.716 7.214 1.00 98.25 119 LYS A C 1
ATOM 978 O O . LYS A 1 119 ? 1.746 -4.900 6.920 1.00 98.25 119 LYS A O 1
ATOM 983 N N . LEU A 1 120 ? 0.833 -2.867 6.911 1.00 98.50 120 LEU A N 1
ATOM 984 C CA . LEU A 1 120 ? -0.349 -3.303 6.157 1.00 98.50 120 LEU A CA 1
ATOM 985 C C . LEU A 1 120 ? 0.042 -3.861 4.779 1.00 98.50 120 LEU A C 1
ATOM 987 O O . LEU A 1 120 ? -0.446 -4.915 4.383 1.00 98.50 120 LEU A O 1
ATOM 991 N N . ASN A 1 121 ? 0.971 -3.211 4.070 1.00 98.50 121 ASN A N 1
ATOM 992 C CA . ASN A 1 121 ? 1.395 -3.649 2.739 1.00 98.50 121 ASN A CA 1
ATOM 993 C C . ASN A 1 121 ? 2.142 -4.994 2.733 1.00 98.50 121 ASN A C 1
ATOM 995 O O . ASN A 1 121 ? 2.149 -5.673 1.703 1.00 98.50 121 ASN A O 1
ATOM 999 N N . SER A 1 122 ? 2.722 -5.425 3.863 1.00 97.38 122 SER A N 1
ATOM 1000 C CA . SER A 1 122 ? 3.370 -6.743 3.955 1.00 97.38 122 SER A CA 1
ATOM 1001 C C . SER A 1 122 ? 2.387 -7.913 3.826 1.00 97.38 122 SER A C 1
ATOM 1003 O O . SER A 1 122 ? 2.808 -9.028 3.540 1.00 97.38 122 SER A O 1
ATOM 1005 N N . TYR A 1 123 ? 1.080 -7.667 3.983 1.00 97.88 123 TYR A N 1
ATOM 1006 C CA . TYR A 1 123 ? 0.014 -8.661 3.784 1.00 97.88 123 TYR A CA 1
ATOM 1007 C C . TYR A 1 123 ? -0.516 -8.705 2.342 1.00 97.88 123 TYR A C 1
ATOM 1009 O O . TYR A 1 123 ? -1.532 -9.338 2.080 1.00 97.88 123 TYR A O 1
ATOM 1017 N N . SER A 1 124 ? 0.142 -8.027 1.399 1.00 96.44 124 SER A N 1
ATOM 1018 C CA . SER A 1 124 ? -0.320 -7.930 0.009 1.00 96.44 124 SER A CA 1
ATOM 1019 C C . SER A 1 124 ? -0.246 -9.229 -0.794 1.00 96.44 124 SER A C 1
ATOM 1021 O O . SER A 1 124 ? -0.833 -9.300 -1.872 1.00 96.44 124 SER A O 1
ATOM 1023 N N . ASP A 1 125 ? 0.524 -10.215 -0.325 1.00 95.12 125 ASP A N 1
ATOM 1024 C CA . ASP A 1 125 ? 0.930 -11.397 -1.096 1.00 95.12 125 ASP A CA 1
ATOM 1025 C C . ASP A 1 125 ? 1.569 -11.050 -2.461 1.00 95.12 125 ASP A C 1
ATOM 1027 O O . ASP A 1 125 ? 1.569 -11.859 -3.392 1.00 95.12 125 ASP A O 1
ATOM 1031 N N . ALA A 1 126 ? 2.150 -9.848 -2.596 1.00 97.88 126 ALA A N 1
ATOM 1032 C CA . ALA A 1 126 ? 2.931 -9.487 -3.771 1.00 97.88 126 ALA A CA 1
ATOM 1033 C C . ALA A 1 126 ? 4.163 -10.413 -3.881 1.00 97.88 126 ALA A C 1
ATOM 1035 O O . ALA A 1 126 ? 4.955 -10.492 -2.939 1.00 97.88 126 ALA A O 1
ATOM 1036 N N . PRO A 1 127 ? 4.355 -11.126 -5.006 1.00 98.31 127 PRO A N 1
ATOM 1037 C CA . PRO A 1 127 ? 5.460 -12.067 -5.154 1.00 98.31 127 PRO A CA 1
ATOM 1038 C C . PRO A 1 127 ? 6.810 -11.347 -5.236 1.00 98.31 127 PRO A C 1
ATOM 1040 O O . PRO A 1 127 ? 6.894 -10.215 -5.693 1.00 98.31 127 PRO A O 1
ATOM 1043 N N . ALA A 1 128 ? 7.908 -12.004 -4.871 1.00 98.12 128 ALA A N 1
ATOM 1044 C CA . ALA A 1 128 ? 9.231 -11.375 -4.960 1.00 98.12 128 ALA A CA 1
ATOM 1045 C C . ALA A 1 128 ? 9.673 -11.102 -6.413 1.00 98.12 128 ALA A C 1
ATOM 1047 O O . ALA A 1 128 ? 10.402 -10.143 -6.665 1.00 98.12 128 ALA A O 1
ATOM 1048 N N . LYS A 1 129 ? 9.223 -11.932 -7.365 1.00 98.56 129 LYS A N 1
ATOM 1049 C CA . LYS A 1 129 ? 9.642 -11.895 -8.771 1.00 98.56 129 LYS A CA 1
ATOM 1050 C C . LYS A 1 129 ? 8.629 -11.186 -9.663 1.00 98.56 129 LYS A C 1
ATOM 1052 O O . LYS A 1 129 ? 7.416 -11.361 -9.527 1.00 98.56 129 LYS A O 1
ATOM 1057 N N . LEU A 1 130 ? 9.145 -10.446 -10.639 1.00 98.44 130 LEU A N 1
ATOM 1058 C CA . LEU A 1 130 ? 8.346 -9.720 -11.621 1.00 98.44 130 LEU A CA 1
ATOM 1059 C C . LEU A 1 130 ? 7.476 -10.652 -12.479 1.00 98.44 130 LEU A C 1
ATOM 1061 O O . LEU A 1 130 ? 6.319 -10.327 -12.733 1.00 98.44 130 LEU A O 1
ATOM 1065 N N . ASP A 1 131 ? 7.984 -11.810 -12.910 1.00 98.50 131 ASP A N 1
ATOM 1066 C CA . ASP A 1 131 ? 7.218 -12.724 -13.776 1.00 98.50 131 ASP A CA 1
ATOM 1067 C C . ASP A 1 131 ? 5.947 -13.273 -13.096 1.00 98.50 131 ASP A C 1
ATOM 1069 O O . ASP A 1 131 ? 4.877 -13.371 -13.716 1.00 98.50 131 ASP A O 1
ATOM 1073 N N . ASP A 1 132 ? 6.036 -13.547 -11.793 1.00 98.62 132 ASP A N 1
ATOM 1074 C CA . ASP A 1 132 ? 4.895 -13.954 -10.976 1.00 98.62 132 ASP A CA 1
ATOM 1075 C C . ASP A 1 132 ? 3.876 -12.809 -10.882 1.00 98.62 132 ASP A C 1
ATOM 1077 O O . ASP A 1 132 ? 2.687 -13.012 -11.136 1.00 98.62 132 ASP A O 1
ATOM 1081 N N . MET A 1 133 ? 4.331 -11.574 -10.636 1.00 98.69 133 MET A N 1
ATOM 1082 C CA . MET A 1 133 ? 3.456 -10.395 -10.634 1.00 98.69 133 MET A CA 1
ATOM 1083 C C . MET A 1 133 ? 2.783 -10.174 -11.997 1.00 98.69 133 MET A C 1
ATOM 1085 O O . MET A 1 133 ? 1.585 -9.895 -12.068 1.00 98.69 133 MET A O 1
ATOM 1089 N N . VAL A 1 134 ? 3.509 -10.347 -13.105 1.00 98.50 134 VAL A N 1
ATOM 1090 C CA . VAL A 1 134 ? 2.949 -10.277 -14.466 1.00 98.50 134 VAL A CA 1
ATOM 1091 C C . VAL A 1 134 ? 1.868 -11.345 -14.662 1.00 98.50 134 VAL A C 1
ATOM 1093 O O . VAL A 1 134 ? 0.841 -11.065 -15.283 1.00 98.50 134 VAL A O 1
ATOM 1096 N N . THR A 1 135 ? 2.050 -12.542 -14.099 1.00 98.50 135 THR A N 1
ATOM 1097 C CA . THR A 1 135 ? 1.045 -13.616 -14.115 1.00 98.50 135 THR A CA 1
ATOM 1098 C C . THR A 1 135 ? -0.217 -13.220 -13.343 1.00 98.50 135 THR A C 1
ATOM 1100 O O . THR A 1 135 ? -1.324 -13.364 -13.867 1.00 98.50 135 THR A O 1
ATOM 1103 N N . LEU A 1 136 ? -0.081 -12.651 -12.143 1.00 98.44 136 LEU A N 1
ATOM 1104 C CA . LEU A 1 136 ? -1.222 -12.150 -11.365 1.00 98.44 136 LEU A CA 1
ATOM 1105 C C . LEU A 1 136 ? -1.929 -10.980 -12.073 1.00 98.44 136 LEU A C 1
ATOM 1107 O O . LEU A 1 136 ? -3.160 -10.888 -12.097 1.00 98.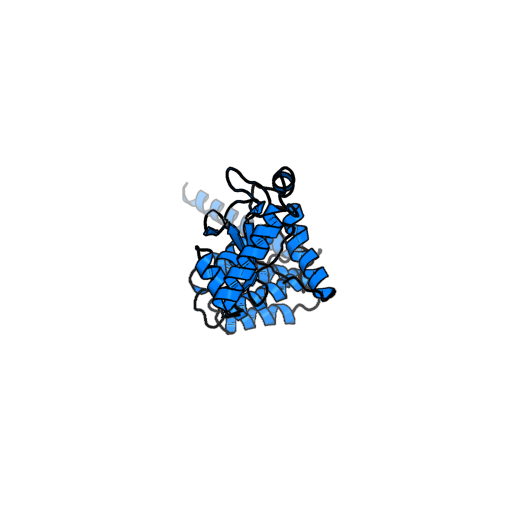44 136 LEU A O 1
ATOM 1111 N N . ALA A 1 137 ? -1.165 -10.103 -12.727 1.00 98.12 137 ALA A N 1
ATOM 1112 C CA . ALA A 1 137 ? -1.715 -9.003 -13.508 1.00 98.12 137 ALA A CA 1
ATOM 1113 C C . ALA A 1 137 ? -2.457 -9.483 -14.768 1.00 98.12 137 ALA A C 1
ATOM 1115 O O . ALA A 1 137 ? -3.491 -8.919 -15.150 1.00 98.12 137 ALA A O 1
ATOM 1116 N N . ALA A 1 138 ? -1.981 -10.558 -15.403 1.00 98.12 138 ALA A N 1
ATOM 1117 C CA . ALA A 1 138 ? -2.673 -11.211 -16.508 1.00 98.12 138 ALA A CA 1
ATOM 1118 C C . ALA A 1 138 ? -4.043 -11.751 -16.068 1.00 98.12 138 ALA A C 1
ATOM 1120 O O . ALA A 1 138 ? -5.029 -11.492 -16.760 1.00 98.12 138 ALA A O 1
ATOM 1121 N N . LYS A 1 139 ? -4.122 -12.361 -14.877 1.00 97.88 139 LYS A N 1
ATOM 1122 C CA . LYS A 1 139 ? -5.367 -12.842 -14.242 1.00 97.88 139 LYS A CA 1
ATOM 1123 C C . LYS A 1 139 ? -6.297 -11.727 -13.738 1.00 97.88 139 LYS A C 1
ATOM 1125 O O . LYS A 1 139 ? -7.438 -11.989 -13.371 1.00 97.88 139 LYS A O 1
ATOM 1130 N N . GLY A 1 140 ? -5.839 -10.473 -13.735 1.00 96.81 140 GLY A N 1
ATOM 1131 C CA . GLY A 1 140 ? -6.622 -9.320 -13.277 1.00 96.81 140 GLY A CA 1
ATOM 1132 C C . GLY A 1 140 ? -6.672 -9.154 -11.754 1.00 96.81 140 GLY A C 1
ATOM 1133 O O . GLY A 1 140 ? -7.482 -8.371 -11.254 1.00 96.81 140 GLY A O 1
ATOM 1134 N N . GLU A 1 141 ? -5.811 -9.864 -11.026 1.00 97.88 141 GLU A N 1
ATOM 1135 C CA . GLU A 1 141 ? -5.635 -9.738 -9.574 1.00 97.88 141 GLU A CA 1
ATOM 1136 C C . GLU A 1 141 ? -4.806 -8.495 -9.221 1.00 97.88 141 GLU A C 1
ATOM 1138 O O . GLU A 1 141 ? -5.019 -7.868 -8.186 1.00 97.88 141 GLU A O 1
ATOM 1143 N N . TRP A 1 142 ? -3.927 -8.086 -10.139 1.00 98.06 142 TRP A N 1
ATOM 1144 C CA . TRP A 1 142 ? -3.131 -6.866 -10.058 1.00 98.06 142 TRP A CA 1
ATOM 1145 C C . TRP A 1 142 ? -3.244 -6.046 -11.347 1.00 98.06 142 TRP A C 1
ATOM 1147 O O . TRP A 1 142 ? -3.560 -6.547 -12.427 1.00 98.06 142 TRP A O 1
ATOM 1157 N N . LYS A 1 143 ? -3.010 -4.742 -11.245 1.00 95.94 143 LYS A N 1
ATOM 1158 C CA . LYS A 1 143 ? -3.105 -3.786 -12.349 1.00 95.94 143 LYS A CA 1
ATOM 1159 C C . LYS A 1 143 ? -1.789 -3.038 -12.472 1.00 95.94 143 LYS A C 1
ATOM 1161 O O . LYS A 1 143 ? -1.354 -2.388 -11.527 1.00 95.94 143 LYS A O 1
ATOM 1166 N N . VAL A 1 144 ? -1.187 -3.084 -13.658 1.00 95.19 144 VAL A N 1
ATOM 1167 C CA . VAL A 1 144 ? -0.015 -2.260 -13.968 1.00 95.19 144 VAL A CA 1
ATOM 1168 C C . VAL A 1 144 ? -0.419 -0.785 -14.026 1.00 95.19 144 VAL A C 1
ATOM 1170 O O . VAL A 1 144 ? -1.363 -0.408 -14.727 1.00 95.19 144 VAL A O 1
ATOM 1173 N N . PHE A 1 145 ? 0.311 0.067 -13.316 1.00 88.88 145 PHE A N 1
ATOM 1174 C CA . PHE A 1 145 ? 0.037 1.493 -13.226 1.00 88.88 145 PHE A CA 1
ATOM 1175 C C . PHE A 1 145 ? 1.238 2.308 -13.706 1.00 88.88 145 PHE A C 1
ATOM 1177 O O . PHE A 1 145 ? 2.374 2.115 -13.274 1.00 88.88 145 PHE A O 1
ATOM 1184 N N . SER A 1 146 ? 0.992 3.256 -14.613 1.00 74.69 146 SER A N 1
ATOM 1185 C CA . SER A 1 146 ? 2.020 4.213 -15.026 1.00 74.69 146 SER A CA 1
ATOM 1186 C C . SER A 1 146 ? 2.120 5.305 -13.966 1.00 74.69 146 SER A C 1
ATOM 1188 O O . SER A 1 146 ? 1.492 6.357 -14.079 1.00 74.69 146 SER A O 1
ATOM 1190 N N . ALA A 1 147 ? 2.883 5.045 -12.911 1.00 67.44 147 ALA A N 1
ATOM 1191 C CA . ALA A 1 147 ? 3.059 6.008 -11.839 1.00 67.44 147 ALA A CA 1
ATOM 1192 C C . ALA A 1 147 ? 4.018 7.141 -12.251 1.00 67.44 147 ALA A C 1
ATOM 1194 O O . ALA A 1 147 ? 5.062 6.907 -12.869 1.00 67.44 147 ALA A O 1
ATOM 1195 N N . LYS A 1 148 ? 3.638 8.379 -11.900 1.00 76.62 148 LYS A N 1
ATOM 1196 C CA . LYS A 1 148 ? 4.548 9.537 -11.885 1.00 76.62 148 LYS A CA 1
ATOM 1197 C C . LYS A 1 148 ? 5.617 9.387 -10.803 1.00 76.62 148 LYS A C 1
ATOM 1199 O O . LYS A 1 148 ? 6.771 9.721 -11.026 1.00 76.62 148 LYS A O 1
ATOM 1204 N N . PHE A 1 149 ? 5.198 8.893 -9.645 1.00 78.81 149 PHE A N 1
ATOM 1205 C CA . PHE A 1 149 ? 6.042 8.610 -8.488 1.00 78.81 149 PHE A CA 1
ATOM 1206 C C . PHE A 1 149 ? 6.597 7.175 -8.579 1.00 78.81 149 PHE A C 1
ATOM 1208 O O . PHE A 1 149 ? 6.113 6.406 -9.408 1.00 78.81 149 PHE A O 1
ATOM 1215 N N . HIS A 1 150 ? 7.583 6.815 -7.750 1.00 90.00 150 HIS A N 1
ATOM 1216 C CA . HIS A 1 150 ? 8.317 5.529 -7.793 1.00 90.00 150 HIS A CA 1
ATOM 1217 C C . HIS A 1 150 ? 9.270 5.350 -8.992 1.00 90.00 150 HIS A C 1
ATOM 1219 O O . HIS A 1 150 ? 9.565 4.229 -9.401 1.00 90.00 150 HIS A O 1
ATOM 1225 N N . ARG A 1 151 ? 9.728 6.459 -9.585 1.00 92.88 151 ARG A N 1
ATOM 1226 C CA . ARG A 1 151 ? 10.662 6.481 -10.725 1.00 92.88 151 ARG A CA 1
ATOM 1227 C C . ARG A 1 151 ? 11.866 7.368 -10.434 1.00 92.88 151 ARG A C 1
ATOM 1229 O O . ARG A 1 151 ? 12.173 8.268 -11.215 1.00 92.88 151 ARG A O 1
ATOM 1236 N N . TYR A 1 152 ? 12.468 7.183 -9.270 1.00 96.19 152 TYR A N 1
ATOM 1237 C CA . TYR A 1 152 ? 13.652 7.915 -8.840 1.00 96.19 152 TYR A CA 1
ATOM 1238 C C . TYR A 1 152 ? 14.864 6.995 -8.903 1.00 96.19 152 TYR A C 1
ATOM 1240 O O . TYR A 1 152 ? 14.765 5.843 -8.487 1.00 96.19 152 TYR A O 1
ATOM 1248 N N . ASN A 1 153 ? 15.989 7.499 -9.404 1.00 96.62 153 ASN A N 1
ATOM 1249 C CA . ASN A 1 153 ? 17.248 6.768 -9.292 1.00 96.62 153 ASN A CA 1
ATOM 1250 C C . ASN A 1 153 ? 17.661 6.744 -7.826 1.00 96.62 153 ASN A C 1
ATOM 1252 O O . ASN A 1 153 ? 17.695 7.795 -7.180 1.00 96.62 153 ASN A O 1
ATOM 1256 N N . TYR A 1 154 ? 17.949 5.556 -7.317 1.00 96.12 154 TYR A N 1
ATOM 1257 C CA . TYR A 1 154 ? 18.363 5.346 -5.939 1.00 96.12 154 TYR A CA 1
ATOM 1258 C C . TYR A 1 154 ? 19.502 4.333 -5.935 1.00 96.12 154 TYR A C 1
ATOM 1260 O O . TYR A 1 154 ? 19.313 3.208 -6.395 1.00 96.12 154 TYR A O 1
ATOM 1268 N N . GLU A 1 155 ? 20.673 4.752 -5.450 1.00 93.19 155 GLU A N 1
ATOM 1269 C CA . GLU A 1 155 ? 21.916 3.973 -5.553 1.00 93.19 155 GLU A CA 1
ATOM 1270 C C . GLU A 1 155 ? 22.124 3.487 -7.002 1.00 93.19 155 GLU A C 1
ATOM 1272 O O . GLU A 1 155 ? 22.087 4.305 -7.925 1.00 93.19 155 GLU A O 1
ATOM 1277 N N . ASP A 1 156 ? 22.286 2.181 -7.207 1.00 89.25 156 ASP A N 1
ATOM 1278 C CA . ASP A 1 156 ? 22.528 1.575 -8.519 1.00 89.25 156 ASP A CA 1
ATOM 1279 C C . ASP A 1 156 ? 21.233 1.238 -9.287 1.00 89.25 156 ASP A C 1
ATOM 1281 O O . ASP A 1 156 ? 21.282 0.699 -10.391 1.00 89.25 156 ASP A O 1
ATOM 1285 N N . ILE A 1 157 ? 20.053 1.555 -8.738 1.00 92.00 157 ILE A N 1
ATOM 1286 C CA . ILE A 1 157 ? 18.762 1.249 -9.369 1.00 92.00 157 ILE A CA 1
ATOM 1287 C C . ILE A 1 157 ? 18.354 2.374 -10.328 1.00 92.00 157 ILE A C 1
ATOM 1289 O O . ILE A 1 157 ? 18.069 3.504 -9.913 1.00 92.00 157 ILE A O 1
ATOM 1293 N N . ASN A 1 158 ? 18.220 2.040 -11.617 1.00 94.88 158 ASN A N 1
ATOM 1294 C CA . ASN A 1 158 ? 17.619 2.926 -12.615 1.00 94.88 158 ASN A CA 1
ATOM 1295 C C . ASN A 1 158 ? 16.092 3.012 -12.429 1.00 94.88 158 ASN A C 1
ATOM 1297 O O . ASN A 1 158 ? 15.335 2.102 -12.787 1.00 94.88 158 ASN A O 1
ATOM 1301 N N . GLY A 1 159 ? 15.614 4.158 -11.938 1.00 95.38 159 GLY A N 1
ATOM 1302 C CA . GLY A 1 159 ? 14.198 4.423 -11.696 1.00 95.38 159 GLY A CA 1
ATOM 1303 C C . GLY A 1 159 ? 13.337 4.445 -12.965 1.00 95.38 159 GLY A C 1
ATOM 1304 O O . GLY A 1 159 ? 12.108 4.336 -12.880 1.00 95.38 159 GLY A O 1
ATOM 1305 N N . ALA A 1 160 ? 13.936 4.549 -14.158 1.00 96.12 160 ALA A N 1
ATOM 1306 C CA . ALA A 1 160 ? 13.212 4.441 -15.422 1.00 96.12 160 ALA A CA 1
ATOM 1307 C C . ALA A 1 160 ? 12.569 3.056 -15.581 1.00 96.12 160 ALA A C 1
ATOM 1309 O O . ALA A 1 160 ? 11.467 2.941 -16.123 1.00 96.12 160 ALA A O 1
ATOM 1310 N N . LEU A 1 161 ? 13.222 2.022 -15.052 1.00 96.50 161 LEU A N 1
ATOM 1311 C CA . LEU A 1 161 ? 12.828 0.624 -15.192 1.00 96.50 161 LEU A CA 1
ATOM 1312 C C . LEU A 1 161 ? 11.883 0.153 -14.081 1.00 96.50 161 LEU A C 1
ATOM 1314 O O . LEU A 1 161 ? 11.382 -0.968 -14.135 1.00 96.50 161 LEU A O 1
ATOM 1318 N N . ASN A 1 162 ? 11.565 1.018 -13.115 1.00 97.38 162 ASN A N 1
ATOM 1319 C CA . ASN A 1 162 ? 10.586 0.719 -12.078 1.00 97.38 162 ASN A CA 1
ATOM 1320 C C . ASN A 1 162 ? 9.156 0.720 -12.638 1.00 97.38 162 ASN A C 1
ATOM 1322 O O . ASN A 1 162 ? 8.737 1.616 -13.380 1.00 97.38 162 ASN A O 1
ATOM 1326 N N . ILE A 1 163 ? 8.365 -0.274 -12.248 1.00 97.06 163 ILE A N 1
ATOM 1327 C CA . ILE A 1 163 ? 6.979 -0.464 -12.661 1.00 97.06 163 ILE A CA 1
ATOM 1328 C C . ILE A 1 163 ? 6.128 -0.734 -11.434 1.00 97.06 163 ILE A C 1
ATOM 1330 O O . ILE A 1 163 ? 6.336 -1.697 -10.704 1.00 97.06 163 ILE A O 1
ATOM 1334 N N . LYS A 1 164 ? 5.127 0.122 -11.242 1.00 97.00 164 LYS A N 1
ATOM 1335 C CA . LYS A 1 164 ? 4.160 -0.007 -10.162 1.00 97.00 164 LYS A CA 1
ATOM 1336 C C . LYS A 1 164 ? 3.007 -0.914 -10.571 1.00 97.00 164 LYS A C 1
ATOM 1338 O O . LYS A 1 164 ? 2.421 -0.749 -11.643 1.00 97.00 164 LYS A O 1
ATOM 1343 N N . PHE A 1 165 ? 2.633 -1.799 -9.665 1.00 97.88 165 PHE A N 1
ATOM 1344 C CA . PHE A 1 165 ? 1.428 -2.604 -9.696 1.00 97.88 165 PHE A CA 1
ATOM 1345 C C . PHE A 1 165 ? 0.566 -2.251 -8.492 1.00 97.88 165 PHE A C 1
ATOM 1347 O O . PHE A 1 165 ? 1.071 -1.922 -7.419 1.00 97.88 165 PHE A O 1
ATOM 1354 N N . ILE A 1 166 ? -0.744 -2.301 -8.690 1.00 97.00 166 ILE A N 1
ATOM 1355 C CA . ILE A 1 166 ? -1.730 -2.076 -7.640 1.00 97.00 166 ILE A CA 1
ATOM 1356 C C . ILE A 1 166 ? -2.697 -3.255 -7.657 1.00 97.00 166 ILE A C 1
ATOM 1358 O O . ILE A 1 166 ? -3.163 -3.655 -8.726 1.00 97.00 166 ILE A O 1
ATOM 1362 N N . SER A 1 167 ? -2.982 -3.816 -6.490 1.00 97.44 167 SER A N 1
ATOM 1363 C CA . SER A 1 167 ? -3.968 -4.886 -6.309 1.00 97.44 167 SER A CA 1
ATOM 1364 C C . SER A 1 167 ? -5.343 -4.503 -6.874 1.00 97.44 167 SER A C 1
ATOM 1366 O O . SER A 1 167 ? -5.666 -3.329 -7.089 1.00 97.44 167 SER A O 1
ATOM 1368 N N . LYS A 1 168 ? -6.174 -5.506 -7.174 1.00 95.38 168 LYS A N 1
ATOM 1369 C CA . LYS A 1 168 ? -7.478 -5.325 -7.831 1.00 95.38 168 LYS A CA 1
ATOM 1370 C C . LYS A 1 168 ? -8.388 -4.332 -7.104 1.00 95.38 168 LYS A C 1
ATOM 1372 O O . LYS A 1 168 ? -9.061 -3.550 -7.791 1.00 95.38 168 LYS A O 1
ATOM 1377 N N . ASP A 1 169 ? -8.394 -4.380 -5.772 1.00 93.62 169 ASP A N 1
ATOM 1378 C CA . ASP A 1 169 ? -9.157 -3.499 -4.879 1.00 93.62 169 ASP A CA 1
ATOM 1379 C C . ASP A 1 169 ? -8.500 -2.120 -4.671 1.00 93.62 169 ASP A C 1
ATOM 1381 O O . ASP A 1 169 ? -9.165 -1.173 -4.252 1.00 93.62 169 ASP A O 1
ATOM 1385 N N . GLY A 1 170 ? -7.234 -1.975 -5.065 1.00 94.75 170 GLY A N 1
ATOM 1386 C CA . GLY A 1 170 ? -6.491 -0.725 -5.046 1.00 94.75 170 GLY A CA 1
ATOM 1387 C C . GLY A 1 170 ? -5.695 -0.463 -3.764 1.00 94.75 170 GLY A C 1
ATOM 1388 O O . GLY A 1 170 ? -5.059 0.590 -3.675 1.00 94.75 170 GLY A O 1
ATOM 1389 N N . ARG A 1 171 ? -5.740 -1.378 -2.788 1.00 96.00 171 ARG A N 1
ATOM 1390 C CA . ARG A 1 171 ? -5.135 -1.202 -1.461 1.00 96.00 171 ARG A CA 1
ATOM 1391 C C . ARG A 1 171 ? -3.635 -1.396 -1.489 1.00 96.00 171 ARG A C 1
ATOM 1393 O O . ARG A 1 171 ? -2.884 -0.504 -1.132 1.00 96.00 171 ARG A O 1
ATOM 1400 N N . PHE A 1 172 ? -3.195 -2.555 -1.942 1.00 98.06 172 PHE A N 1
ATOM 1401 C CA . PHE A 1 172 ? -1.786 -2.913 -1.938 1.00 98.06 172 PHE A CA 1
ATOM 1402 C C . PHE A 1 172 ? -1.067 -2.413 -3.177 1.00 98.06 172 PHE A C 1
ATOM 1404 O O . PHE A 1 172 ? -1.606 -2.494 -4.288 1.00 98.06 172 PHE A O 1
ATOM 1411 N N . GLU A 1 173 ? 0.169 -1.970 -2.986 1.00 97.81 173 GLU A N 1
ATOM 1412 C CA . GLU A 1 173 ? 1.058 -1.548 -4.056 1.00 97.81 173 GLU A CA 1
ATOM 1413 C C . GLU A 1 173 ? 2.364 -2.330 -3.998 1.00 97.81 173 GLU A C 1
ATOM 1415 O O . GLU A 1 173 ? 2.938 -2.544 -2.932 1.00 97.81 173 GLU A O 1
ATOM 1420 N N . ALA A 1 174 ? 2.877 -2.686 -5.166 1.00 97.88 174 ALA A N 1
ATOM 1421 C CA . ALA A 1 174 ? 4.195 -3.277 -5.315 1.00 97.88 174 ALA A CA 1
ATOM 1422 C C . ALA A 1 174 ? 4.901 -2.603 -6.486 1.00 97.88 174 ALA A C 1
ATOM 1424 O O . ALA A 1 174 ? 4.275 -2.254 -7.489 1.00 97.88 174 ALA A O 1
ATOM 1425 N N . VAL A 1 175 ? 6.203 -2.390 -6.358 1.00 97.88 175 VAL A N 1
ATOM 1426 C CA . VAL A 1 175 ? 7.029 -1.814 -7.418 1.00 97.88 175 VAL A CA 1
ATOM 1427 C C . VAL A 1 175 ? 8.083 -2.840 -7.765 1.00 97.88 175 VAL A C 1
ATOM 1429 O O . VAL A 1 175 ? 8.666 -3.426 -6.867 1.00 97.88 175 VAL A O 1
ATOM 1432 N N . TYR A 1 176 ? 8.296 -3.081 -9.050 1.00 97.94 176 TYR A N 1
ATOM 1433 C CA . TYR A 1 176 ? 9.315 -4.003 -9.545 1.00 97.94 176 TYR A CA 1
ATOM 1434 C C . TYR A 1 176 ? 10.235 -3.259 -10.482 1.00 97.94 176 TYR A C 1
ATOM 1436 O O . TYR A 1 176 ? 9.777 -2.383 -11.216 1.00 97.94 176 TYR A O 1
ATOM 1444 N N . ASN A 1 177 ? 11.502 -3.634 -10.494 1.00 97.19 177 ASN A N 1
ATOM 1445 C CA . ASN A 1 177 ? 12.436 -3.155 -11.491 1.00 97.19 177 ASN A CA 1
ATOM 1446 C C . ASN A 1 177 ? 12.563 -4.213 -12.596 1.00 97.19 177 ASN A C 1
ATOM 1448 O O . ASN A 1 177 ? 12.666 -5.403 -12.305 1.00 97.19 177 ASN A O 1
ATOM 1452 N N . ILE A 1 178 ? 12.483 -3.791 -13.861 1.00 96.12 178 ILE A N 1
ATOM 1453 C CA . ILE A 1 178 ? 12.557 -4.720 -15.000 1.00 96.12 178 ILE A CA 1
ATOM 1454 C C . ILE A 1 178 ? 13.943 -5.356 -15.116 1.00 96.12 178 ILE A C 1
ATOM 1456 O O . ILE A 1 178 ? 14.025 -6.537 -15.417 1.00 96.12 178 ILE A O 1
ATOM 1460 N N . GLU A 1 179 ? 15.013 -4.603 -14.865 1.00 95.50 179 GLU A N 1
ATOM 1461 C CA . GLU A 1 179 ? 16.386 -5.096 -15.019 1.00 95.50 179 GLU A CA 1
ATOM 1462 C C . GLU A 1 179 ? 16.749 -6.124 -13.947 1.00 95.50 179 GLU A C 1
ATOM 1464 O O . GLU A 1 179 ? 17.318 -7.163 -14.267 1.00 95.50 179 GLU A O 1
ATOM 1469 N N . SER A 1 180 ? 16.374 -5.885 -12.686 1.00 96.44 180 SER A N 1
ATOM 1470 C CA . SER A 1 180 ? 16.612 -6.858 -11.608 1.00 96.44 180 SER A CA 1
ATOM 1471 C C . SER A 1 180 ? 15.543 -7.953 -11.506 1.00 96.44 180 SER A C 1
ATOM 1473 O O . SER A 1 180 ? 15.673 -8.867 -10.688 1.00 96.44 180 SER A O 1
ATOM 1475 N N . GLU A 1 181 ? 14.454 -7.834 -12.272 1.00 97.44 181 GLU A N 1
ATOM 1476 C CA . GLU A 1 181 ? 13.265 -8.701 -12.245 1.00 97.44 181 GLU A CA 1
ATOM 1477 C C . GLU A 1 181 ? 12.672 -8.934 -10.840 1.00 97.44 181 GLU A C 1
ATOM 1479 O O . GLU A 1 181 ? 11.967 -9.919 -10.591 1.00 97.44 181 GLU A O 1
ATOM 1484 N N . SER A 1 182 ? 12.934 -8.015 -9.912 1.00 97.50 182 SER A N 1
ATOM 1485 C CA . SER A 1 182 ? 12.657 -8.182 -8.486 1.00 97.50 182 SER A CA 1
ATOM 1486 C C . SER A 1 182 ? 11.858 -7.013 -7.924 1.00 97.50 182 SER A C 1
ATOM 1488 O O . SER A 1 182 ? 11.829 -5.912 -8.487 1.00 97.50 182 SER A O 1
ATOM 1490 N N . ILE A 1 183 ? 11.179 -7.265 -6.806 1.00 97.56 183 ILE A N 1
ATOM 1491 C CA . ILE A 1 183 ? 10.478 -6.228 -6.054 1.00 97.56 183 ILE A CA 1
ATOM 1492 C C . ILE A 1 183 ? 11.466 -5.166 -5.545 1.00 97.56 183 ILE A C 1
ATOM 1494 O O . ILE A 1 183 ? 12.563 -5.469 -5.082 1.00 97.56 183 ILE A O 1
ATOM 1498 N N . VAL A 1 184 ? 11.063 -3.905 -5.642 1.00 96.88 184 VAL A N 1
ATOM 1499 C CA . VAL A 1 184 ? 11.810 -2.729 -5.205 1.00 96.88 184 VAL A CA 1
ATOM 1500 C C . VAL A 1 184 ? 11.409 -2.396 -3.776 1.00 96.88 184 VAL A C 1
ATOM 1502 O O . VAL A 1 184 ? 10.245 -2.096 -3.498 1.00 96.88 184 VAL A O 1
ATOM 1505 N N . THR A 1 185 ? 12.389 -2.425 -2.879 1.00 96.25 185 THR A N 1
ATOM 1506 C CA . THR A 1 185 ? 12.221 -2.149 -1.444 1.00 96.25 185 THR A CA 1
ATOM 1507 C C . THR A 1 185 ? 12.966 -0.897 -0.990 1.00 96.25 185 THR A C 1
ATOM 1509 O O . THR A 1 185 ? 13.033 -0.626 0.205 1.00 96.25 185 THR A O 1
ATOM 1512 N N . ASP A 1 186 ? 13.543 -0.141 -1.927 1.00 96.31 186 ASP A N 1
ATOM 1513 C CA . ASP A 1 186 ? 14.269 1.084 -1.613 1.00 96.31 186 ASP A CA 1
ATOM 1514 C C . ASP A 1 186 ? 13.324 2.171 -1.057 1.00 96.31 186 ASP A C 1
ATOM 1516 O O . ASP A 1 186 ? 12.132 2.214 -1.402 1.00 96.31 186 ASP A O 1
ATOM 1520 N N . PRO A 1 187 ? 13.832 3.076 -0.207 1.00 96.81 187 PRO A N 1
ATOM 1521 C CA . PRO A 1 187 ? 12.997 4.036 0.506 1.00 96.81 187 PRO A CA 1
ATOM 1522 C C . PRO A 1 187 ? 12.337 5.083 -0.398 1.00 96.81 187 PRO A C 1
ATOM 1524 O O . PRO A 1 187 ? 11.341 5.695 -0.005 1.00 96.81 187 PRO A O 1
ATOM 1527 N N . ALA A 1 188 ? 12.841 5.311 -1.611 1.00 95.88 188 ALA A N 1
ATOM 1528 C CA . ALA A 1 188 ? 12.272 6.281 -2.538 1.00 95.88 188 ALA A CA 1
ATOM 1529 C C . ALA A 1 188 ? 11.131 5.691 -3.374 1.00 95.88 188 ALA A C 1
ATOM 1531 O O . ALA A 1 188 ? 10.163 6.394 -3.689 1.00 95.88 188 ALA A O 1
ATOM 1532 N N . ASN A 1 189 ? 11.233 4.411 -3.733 1.00 96.50 189 ASN A N 1
ATOM 1533 C CA . ASN A 1 189 ? 10.381 3.804 -4.746 1.00 96.50 189 ASN A CA 1
ATOM 1534 C C . ASN A 1 189 ? 9.507 2.650 -4.254 1.00 96.50 189 ASN A C 1
ATOM 1536 O O . ASN A 1 189 ? 8.622 2.262 -5.016 1.00 96.50 189 ASN A O 1
ATOM 1540 N N . MET A 1 190 ? 9.674 2.130 -3.035 1.00 96.81 190 MET A N 1
ATOM 1541 C CA . MET A 1 190 ? 8.860 1.009 -2.543 1.00 96.81 190 MET A CA 1
ATOM 1542 C C . MET A 1 190 ? 7.342 1.250 -2.653 1.00 96.81 190 MET A C 1
ATOM 1544 O O . MET A 1 190 ? 6.851 2.383 -2.604 1.00 96.81 190 MET A O 1
ATOM 1548 N N . GLY A 1 191 ? 6.589 0.161 -2.823 1.00 96.69 191 GLY A N 1
ATOM 1549 C CA . GLY A 1 191 ? 5.127 0.173 -2.748 1.00 96.69 191 GLY A CA 1
ATOM 1550 C C . GLY A 1 191 ? 4.629 0.277 -1.303 1.00 96.69 191 GLY A C 1
ATOM 1551 O O . GLY A 1 191 ? 5.289 -0.193 -0.378 1.00 96.69 191 GLY A O 1
ATOM 1552 N N . THR A 1 192 ? 3.455 0.881 -1.112 1.00 97.44 192 THR A N 1
ATOM 1553 C CA . THR A 1 192 ? 2.825 1.079 0.206 1.00 97.44 192 THR A CA 1
ATOM 1554 C C . THR A 1 192 ? 1.340 0.715 0.165 1.00 97.44 192 THR A C 1
ATOM 1556 O O . THR A 1 192 ? 0.758 0.596 -0.908 1.00 97.44 192 THR A O 1
ATOM 1559 N N . TYR A 1 193 ? 0.699 0.568 1.324 1.00 98.25 193 TYR A N 1
ATOM 1560 C CA . TYR A 1 193 ? -0.749 0.361 1.406 1.00 98.25 193 TYR A CA 1
ATOM 1561 C C . TYR A 1 193 ? -1.507 1.679 1.191 1.00 98.25 193 TYR A C 1
ATOM 1563 O O . TYR A 1 193 ? -1.156 2.676 1.806 1.00 98.25 193 TYR A O 1
ATOM 1571 N N . ASN A 1 194 ? -2.565 1.726 0.391 1.00 97.38 194 ASN A N 1
ATOM 1572 C CA . ASN A 1 194 ? -3.448 2.885 0.238 1.00 97.38 194 ASN A CA 1
ATOM 1573 C C . ASN A 1 194 ? -4.660 2.769 1.162 1.00 97.38 194 ASN A C 1
ATOM 1575 O O . ASN A 1 194 ? -5.480 1.869 0.983 1.00 97.38 194 ASN A O 1
ATOM 1579 N N . TYR A 1 195 ? -4.839 3.736 2.061 1.00 97.12 195 TYR A N 1
ATOM 1580 C CA . TYR A 1 195 ? -6.069 3.858 2.847 1.00 97.12 195 TYR A CA 1
ATOM 1581 C C . TYR A 1 195 ? -7.270 4.237 1.987 1.00 97.12 195 TYR A C 1
ATOM 1583 O O . TYR A 1 195 ? -8.407 3.863 2.275 1.00 97.12 195 TYR A O 1
ATOM 1591 N N . ALA A 1 196 ? -7.032 5.009 0.926 1.00 94.12 196 ALA A N 1
ATOM 1592 C CA . ALA A 1 196 ? -8.063 5.421 -0.005 1.00 94.12 196 ALA A CA 1
ATOM 1593 C C . ALA A 1 196 ? -7.597 5.150 -1.441 1.00 94.12 196 ALA A C 1
ATOM 1595 O O . ALA A 1 196 ? -6.914 5.982 -2.037 1.00 94.12 196 ALA A O 1
ATOM 1596 N N . PRO A 1 197 ? -7.992 4.011 -2.041 1.00 88.69 197 PRO A N 1
ATOM 1597 C CA . PRO A 1 197 ? -7.653 3.688 -3.419 1.00 88.69 197 PRO A CA 1
ATOM 1598 C C . PRO A 1 197 ? -7.949 4.828 -4.401 1.00 88.69 197 PRO A C 1
ATOM 1600 O O . PRO A 1 197 ? -9.054 5.385 -4.437 1.00 88.69 197 PRO A O 1
ATOM 1603 N N . GLY A 1 198 ? -6.964 5.150 -5.242 1.00 83.81 198 GLY A N 1
ATOM 1604 C CA . GLY A 1 198 ? -7.099 6.179 -6.269 1.00 83.81 198 GLY A CA 1
ATOM 1605 C C . GLY A 1 198 ? -8.249 5.887 -7.242 1.00 83.81 198 GLY A C 1
ATOM 1606 O O . GLY A 1 198 ? -8.466 4.754 -7.670 1.00 83.81 198 GLY A O 1
ATOM 1607 N N . SER A 1 199 ? -9.000 6.923 -7.622 1.00 84.00 199 SER A N 1
ATOM 1608 C CA . SER A 1 199 ? -10.141 6.803 -8.536 1.00 84.00 199 SER A CA 1
ATOM 1609 C C . SER A 1 199 ? -10.356 8.087 -9.335 1.00 84.00 199 SER A C 1
ATOM 1611 O O . SER A 1 199 ? -9.931 9.160 -8.916 1.00 84.00 199 SER A O 1
ATOM 1613 N N . ILE A 1 200 ? -11.062 7.978 -10.464 1.00 81.44 200 ILE A N 1
ATOM 1614 C CA . ILE A 1 200 ? -11.603 9.130 -11.205 1.00 81.44 200 ILE A CA 1
ATOM 1615 C C . ILE A 1 200 ? -12.798 9.774 -10.487 1.00 81.44 200 ILE A C 1
ATOM 1617 O O . ILE A 1 200 ? -13.143 10.918 -10.768 1.00 81.44 200 ILE A O 1
ATOM 1621 N N . ASN A 1 201 ? -13.441 9.052 -9.561 1.00 92.06 201 ASN A N 1
ATOM 1622 C CA . ASN A 1 201 ? -14.490 9.619 -8.726 1.00 92.06 201 ASN A CA 1
ATOM 1623 C C . ASN A 1 201 ? -13.891 10.702 -7.819 1.00 92.06 201 ASN A C 1
ATOM 1625 O O . ASN A 1 201 ? -12.931 10.442 -7.094 1.00 92.06 201 ASN A O 1
ATOM 1629 N N . ILE A 1 202 ? -14.483 11.896 -7.834 1.00 89.44 202 ILE A N 1
ATOM 1630 C CA . ILE A 1 202 ? -13.901 13.079 -7.193 1.00 89.44 202 ILE A CA 1
ATOM 1631 C C . ILE A 1 202 ? -13.750 12.947 -5.673 1.00 89.44 202 ILE A C 1
ATOM 1633 O O . ILE A 1 202 ? -12.743 13.383 -5.120 1.00 89.44 202 ILE A O 1
ATOM 1637 N N . ILE A 1 203 ? -14.701 12.287 -5.004 1.00 88.69 203 ILE A N 1
ATOM 1638 C CA . ILE A 1 203 ? -14.661 12.065 -3.552 1.00 88.69 203 ILE A CA 1
ATOM 1639 C C . ILE A 1 203 ? -13.529 11.093 -3.219 1.00 88.69 203 ILE A C 1
ATOM 1641 O O . ILE A 1 203 ? -12.693 11.372 -2.364 1.00 88.69 203 ILE A O 1
ATOM 1645 N N . LYS A 1 204 ? -13.440 9.977 -3.950 1.00 88.50 204 LYS A N 1
ATOM 1646 C CA . LYS A 1 204 ? -12.351 9.005 -3.777 1.00 88.50 204 LYS A CA 1
ATOM 1647 C C . LYS A 1 204 ? -10.982 9.615 -4.097 1.00 88.50 204 LYS A C 1
ATOM 1649 O O . LYS A 1 204 ? -10.023 9.377 -3.372 1.00 88.50 204 LYS A O 1
ATOM 1654 N N . PHE A 1 205 ? -10.889 10.455 -5.128 1.00 89.81 205 PHE A N 1
ATOM 1655 C CA . PHE A 1 205 ? -9.670 11.198 -5.459 1.00 89.81 205 PHE A CA 1
ATOM 1656 C C . PHE A 1 205 ? -9.247 12.161 -4.340 1.00 89.81 205 PHE A C 1
ATOM 1658 O O . PHE A 1 205 ? -8.058 12.260 -4.011 1.00 89.81 205 PHE A O 1
ATOM 1665 N N . TYR A 1 206 ? -10.215 12.868 -3.751 1.00 92.94 206 TYR A N 1
ATOM 1666 C CA . TYR A 1 206 ? -9.978 13.739 -2.606 1.00 92.94 206 TYR A CA 1
ATOM 1667 C C . TYR A 1 206 ? -9.467 12.936 -1.406 1.00 92.94 206 TYR A C 1
ATOM 1669 O O . TYR A 1 206 ? -8.433 13.301 -0.846 1.00 92.94 206 TYR A O 1
ATOM 1677 N N . ASN A 1 207 ? -10.111 11.813 -1.074 1.00 94.06 207 ASN A N 1
ATOM 1678 C CA . ASN A 1 207 ? -9.692 10.947 0.031 1.00 94.06 207 ASN A CA 1
ATOM 1679 C C . ASN A 1 207 ? -8.286 10.380 -0.195 1.00 94.06 207 ASN A C 1
ATOM 1681 O O . ASN A 1 207 ? -7.450 10.501 0.693 1.00 94.06 207 ASN A O 1
ATOM 1685 N N . HIS A 1 208 ? -7.970 9.888 -1.397 1.00 94.56 208 HIS A N 1
ATOM 1686 C CA . HIS A 1 208 ? -6.615 9.438 -1.740 1.00 94.56 208 HIS A CA 1
ATOM 1687 C C . HIS A 1 208 ? -5.576 10.555 -1.560 1.00 94.56 208 HIS A C 1
ATOM 1689 O O . HIS A 1 208 ? -4.476 10.368 -1.039 1.00 94.56 208 HIS A O 1
ATOM 1695 N N . THR A 1 209 ? -5.929 11.781 -1.954 1.00 94.00 209 THR A N 1
ATOM 1696 C CA . THR A 1 209 ? -5.042 12.928 -1.751 1.00 94.00 209 THR A CA 1
ATOM 1697 C C . THR A 1 209 ? -4.870 13.266 -0.271 1.00 94.00 209 THR A C 1
ATOM 1699 O O . THR A 1 209 ? -3.753 13.567 0.150 1.00 94.00 209 THR A O 1
ATOM 1702 N N . LYS A 1 210 ? -5.957 13.236 0.503 1.00 95.94 210 LYS A N 1
ATOM 1703 C CA . LYS A 1 210 ? -5.980 13.568 1.929 1.00 95.94 210 LYS A CA 1
ATOM 1704 C C . LYS A 1 210 ? -5.210 12.547 2.766 1.00 95.94 210 LYS A C 1
ATOM 1706 O O . LYS A 1 210 ? -4.397 12.965 3.584 1.00 95.94 210 LYS A O 1
ATOM 1711 N N . TYR A 1 211 ? -5.453 11.258 2.545 1.00 96.94 211 TYR A N 1
ATOM 1712 C CA . TYR A 1 211 ? -4.994 10.183 3.422 1.00 96.94 211 TYR A CA 1
ATOM 1713 C C . TYR A 1 211 ? -3.721 9.478 2.941 1.00 96.94 211 TYR A C 1
ATOM 1715 O O . TYR A 1 211 ? -2.985 8.974 3.774 1.00 96.94 211 TYR A O 1
ATOM 1723 N N . ASP A 1 212 ? -3.397 9.502 1.644 1.00 96.00 212 ASP A N 1
ATOM 1724 C CA . ASP A 1 212 ? -2.195 8.817 1.141 1.00 96.00 212 ASP A CA 1
ATOM 1725 C C . ASP A 1 212 ? -1.135 9.818 0.658 1.00 96.00 212 ASP A C 1
ATOM 1727 O O . ASP A 1 212 ? 0.008 9.829 1.118 1.00 96.00 212 ASP A O 1
ATOM 1731 N N . LYS A 1 213 ? -1.508 10.737 -0.245 1.00 95.19 213 LYS A N 1
ATOM 1732 C CA . LYS A 1 213 ? -0.524 11.616 -0.909 1.00 95.19 213 LYS A CA 1
ATOM 1733 C C . LYS A 1 213 ? 0.003 12.738 -0.020 1.00 95.19 213 LYS A C 1
ATOM 1735 O O . LYS A 1 213 ? 1.176 13.087 -0.128 1.00 95.19 213 LYS A O 1
ATOM 1740 N N . LYS A 1 214 ? -0.855 13.379 0.782 1.00 96.06 214 LYS A N 1
ATOM 1741 C CA . LYS A 1 214 ? -0.432 14.458 1.691 1.00 96.06 214 LYS A CA 1
ATOM 1742 C C . LYS A 1 214 ? 0.515 13.931 2.783 1.00 96.06 214 LYS A C 1
ATOM 1744 O O . LYS A 1 214 ? 1.575 14.537 2.923 1.00 96.06 214 LYS A O 1
ATOM 1749 N N . PRO A 1 215 ? 0.213 12.818 3.481 1.00 97.12 215 PRO A N 1
ATOM 1750 C CA . PRO A 1 215 ? 1.148 12.202 4.425 1.00 97.12 215 PRO A CA 1
ATOM 1751 C C . PRO A 1 215 ? 2.471 11.797 3.776 1.00 97.12 215 PRO A C 1
ATOM 1753 O O . PRO A 1 215 ? 3.525 12.171 4.277 1.00 97.12 215 PRO A O 1
ATOM 1756 N N . TRP A 1 216 ? 2.439 11.171 2.594 1.00 96.31 216 TRP A N 1
ATOM 1757 C CA . TRP A 1 216 ? 3.665 10.844 1.856 1.00 96.31 216 TRP A CA 1
ATOM 1758 C C . TRP A 1 216 ? 4.520 12.079 1.533 1.00 96.31 216 TRP A C 1
ATOM 1760 O O . TRP A 1 216 ? 5.729 12.066 1.734 1.00 96.31 216 TRP A O 1
ATOM 1770 N N . LYS A 1 217 ? 3.906 13.190 1.105 1.00 95.88 217 LYS A N 1
ATOM 1771 C CA . LYS A 1 217 ? 4.628 14.458 0.886 1.00 95.88 217 LYS A CA 1
ATOM 1772 C C . LYS A 1 217 ? 5.222 15.058 2.161 1.00 95.88 217 LYS A C 1
ATOM 1774 O O . LYS A 1 217 ? 6.112 15.896 2.064 1.00 95.88 217 LYS A O 1
ATOM 1779 N N . LYS A 1 218 ? 4.696 14.693 3.330 1.00 96.00 218 LYS A N 1
ATOM 1780 C CA . LYS A 1 218 ? 5.192 15.157 4.625 1.00 96.00 218 LYS A CA 1
ATOM 1781 C C . LYS A 1 218 ? 6.345 14.283 5.123 1.00 96.00 218 LYS A C 1
ATOM 1783 O O . LYS A 1 218 ? 7.343 14.827 5.577 1.00 96.00 218 LYS A O 1
ATOM 1788 N N . TRP A 1 219 ? 6.221 12.962 5.003 1.00 97.00 219 TRP A N 1
ATOM 1789 C CA . TRP A 1 219 ? 7.086 12.010 5.709 1.00 97.00 219 TRP A CA 1
ATOM 1790 C C . TRP A 1 219 ? 7.903 11.065 4.815 1.00 97.00 219 TRP A C 1
ATOM 1792 O O . TRP A 1 219 ? 8.819 10.427 5.310 1.00 97.00 219 TRP A O 1
ATOM 1802 N N . GLY A 1 220 ? 7.645 10.988 3.506 1.00 96.62 220 GLY A N 1
ATOM 1803 C CA . GLY A 1 220 ? 8.276 9.992 2.626 1.00 96.62 220 GLY A CA 1
ATOM 1804 C C . GLY A 1 220 ? 7.646 8.601 2.770 1.00 96.62 220 GLY A C 1
ATOM 1805 O O . GLY A 1 220 ? 6.480 8.497 3.152 1.00 96.62 220 GLY A O 1
ATOM 1806 N N . ASN A 1 221 ? 8.376 7.533 2.426 1.00 96.56 221 ASN A N 1
ATOM 1807 C CA . ASN A 1 221 ? 7.883 6.149 2.580 1.00 96.56 221 ASN A CA 1
ATOM 1808 C C . ASN A 1 221 ? 8.352 5.484 3.881 1.00 96.56 221 ASN A C 1
ATOM 1810 O O . ASN A 1 221 ? 7.630 4.648 4.420 1.00 96.56 221 ASN A O 1
ATOM 1814 N N . ILE A 1 222 ? 9.539 5.845 4.377 1.00 96.50 222 ILE A N 1
ATOM 1815 C CA . ILE A 1 222 ? 10.121 5.286 5.601 1.00 96.50 222 ILE A CA 1
ATOM 1816 C C . ILE A 1 222 ? 10.613 6.398 6.522 1.00 96.50 222 ILE A C 1
ATOM 1818 O O . ILE A 1 222 ? 10.917 7.507 6.073 1.00 96.50 222 ILE A O 1
ATOM 1822 N N . GLU A 1 223 ? 10.729 6.079 7.804 1.00 95.00 223 GLU A N 1
ATOM 1823 C CA . GLU A 1 223 ? 11.347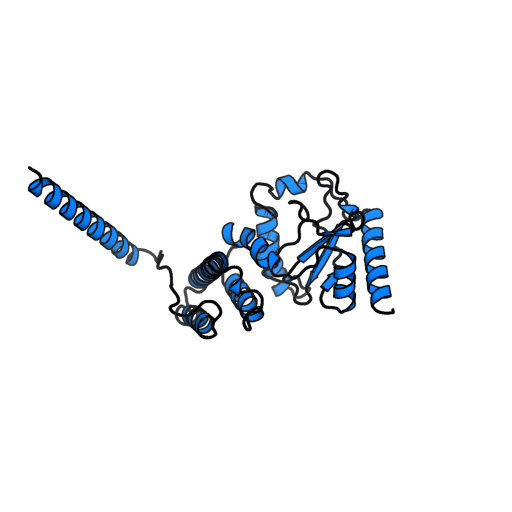 6.966 8.779 1.00 95.00 223 GLU A CA 1
ATOM 1824 C C . GLU A 1 223 ? 12.808 7.253 8.392 1.00 95.00 223 GLU A C 1
ATOM 1826 O O . GLU A 1 223 ? 13.526 6.386 7.893 1.00 95.00 223 GLU A O 1
ATOM 1831 N N . GLY A 1 224 ? 13.240 8.503 8.557 1.00 93.62 224 GLY A N 1
ATOM 1832 C CA . GLY A 1 224 ? 14.593 8.939 8.198 1.00 93.62 224 GLY A CA 1
ATOM 1833 C C . GLY A 1 224 ? 14.834 9.218 6.706 1.00 93.62 224 GLY A C 1
ATOM 1834 O O . GLY A 1 224 ? 15.862 9.808 6.379 1.00 93.62 224 GLY A O 1
ATOM 1835 N N . PHE A 1 225 ? 13.900 8.888 5.800 1.00 95.94 225 PHE A N 1
ATOM 1836 C CA . PHE A 1 225 ? 14.007 9.211 4.369 1.00 95.94 225 PHE A CA 1
ATOM 1837 C C . PHE A 1 225 ? 12.804 10.025 3.877 1.00 95.94 225 PHE A C 1
ATOM 1839 O O . PHE A 1 225 ? 11.830 9.511 3.320 1.00 95.94 225 PHE A O 1
ATOM 1846 N N . SER A 1 226 ? 12.884 11.335 4.103 1.00 95.19 226 SER A N 1
ATOM 1847 C CA . SER A 1 226 ? 11.777 12.266 3.886 1.00 95.19 226 SER A CA 1
ATOM 1848 C C . SER A 1 226 ? 11.435 12.479 2.406 1.00 95.19 226 SER A C 1
ATOM 1850 O O . SER A 1 226 ? 12.224 12.210 1.497 1.00 95.19 226 SER A O 1
ATOM 1852 N N . TYR A 1 227 ? 10.274 13.089 2.155 1.00 95.12 227 TYR A N 1
ATOM 1853 C CA . TYR A 1 227 ? 9.909 13.576 0.823 1.00 95.12 227 TYR A CA 1
ATOM 1854 C C . TYR A 1 227 ? 10.965 14.520 0.228 1.00 95.12 227 TYR A C 1
ATOM 1856 O O . TYR A 1 227 ? 11.235 14.455 -0.968 1.00 95.12 227 TYR A O 1
ATOM 1864 N N . GLU A 1 228 ? 11.604 15.368 1.038 1.00 95.62 228 GLU A N 1
ATOM 1865 C CA . GLU A 1 228 ? 12.671 16.246 0.551 1.00 95.62 228 GLU A CA 1
ATOM 1866 C C . GLU A 1 228 ? 13.877 15.439 0.048 1.00 95.62 228 GLU A C 1
ATOM 1868 O O . GLU A 1 228 ? 14.452 15.779 -0.986 1.00 95.62 228 GLU A O 1
ATOM 1873 N N . ASN A 1 229 ? 14.227 14.340 0.728 1.00 96.12 229 ASN A N 1
ATOM 1874 C CA . ASN A 1 229 ? 15.279 13.433 0.267 1.00 96.12 229 ASN A CA 1
ATOM 1875 C C . ASN A 1 229 ? 14.906 12.795 -1.075 1.00 96.12 229 ASN A C 1
ATOM 1877 O O . ASN A 1 229 ? 15.711 12.834 -2.002 1.00 96.12 229 ASN A O 1
ATOM 1881 N N . ILE A 1 230 ? 13.669 12.301 -1.214 1.00 96.00 230 ILE A N 1
ATOM 1882 C CA . ILE A 1 230 ? 13.163 11.729 -2.473 1.00 96.00 230 ILE A CA 1
ATOM 1883 C C . ILE A 1 230 ? 13.236 12.757 -3.609 1.00 96.00 230 ILE A C 1
ATOM 1885 O O . ILE A 1 230 ? 13.674 12.443 -4.713 1.00 96.00 230 ILE A O 1
ATOM 1889 N N . MET A 1 231 ? 12.840 14.005 -3.353 1.00 94.94 231 MET A N 1
ATOM 1890 C CA . MET A 1 231 ? 12.802 15.049 -4.381 1.00 94.94 231 MET A CA 1
ATOM 1891 C C . MET A 1 231 ? 14.183 15.545 -4.830 1.00 94.94 231 MET A C 1
ATOM 1893 O O . MET A 1 231 ? 14.264 16.204 -5.866 1.00 94.94 231 MET A O 1
ATOM 1897 N N . LYS A 1 232 ? 15.256 15.223 -4.096 1.00 96.50 232 LYS A N 1
ATOM 1898 C CA . LYS A 1 232 ? 16.647 15.467 -4.521 1.00 96.50 232 LYS A CA 1
ATOM 1899 C C . LYS A 1 232 ? 17.151 14.417 -5.516 1.00 96.50 232 LYS A C 1
ATOM 1901 O O . LYS A 1 232 ? 18.143 14.662 -6.198 1.00 96.50 232 LYS A O 1
ATOM 1906 N N . LEU A 1 233 ? 16.483 13.268 -5.615 1.00 96.62 233 LEU A N 1
ATOM 1907 C CA . LEU A 1 233 ? 16.849 12.206 -6.547 1.00 96.62 233 LEU A CA 1
ATOM 1908 C C . LEU A 1 233 ? 16.445 12.567 -7.979 1.00 96.62 233 LEU A C 1
ATOM 1910 O O . LEU A 1 233 ? 15.413 13.202 -8.226 1.00 96.62 233 LEU A O 1
ATOM 1914 N N . LYS A 1 234 ? 17.231 12.096 -8.951 1.00 95.88 234 LYS A N 1
ATOM 1915 C CA . LYS A 1 234 ? 16.888 12.235 -10.367 1.00 95.88 234 LYS A CA 1
ATOM 1916 C C . LYS A 1 234 ? 15.635 11.414 -10.663 1.00 95.88 234 LYS A C 1
ATOM 1918 O O . LYS A 1 234 ? 15.630 10.196 -10.501 1.00 95.88 234 LYS A O 1
ATOM 1923 N N . SER A 1 235 ? 14.575 12.084 -11.111 1.00 95.44 235 SER A N 1
ATOM 1924 C CA . SER A 1 235 ? 13.374 11.406 -11.590 1.00 95.44 235 SER A CA 1
ATOM 1925 C C . SER A 1 235 ? 13.524 11.025 -13.059 1.00 95.44 235 SER A C 1
ATOM 1927 O O . SER A 1 235 ? 13.788 11.878 -13.903 1.00 95.44 235 SER A O 1
ATOM 1929 N N . GLU A 1 236 ? 13.269 9.759 -13.367 1.00 95.81 236 GLU A N 1
ATOM 1930 C CA . GLU A 1 236 ? 13.226 9.225 -14.731 1.00 95.81 236 GLU A CA 1
ATOM 1931 C C . GLU A 1 236 ? 11.791 9.149 -15.274 1.00 95.81 236 GLU A C 1
ATOM 1933 O O . GLU A 1 236 ? 11.503 8.507 -16.288 1.00 95.81 236 GLU A O 1
ATOM 1938 N N . HIS A 1 237 ? 10.833 9.787 -14.599 1.00 93.62 237 HIS A N 1
ATOM 1939 C CA . HIS A 1 237 ? 9.458 9.802 -15.067 1.00 93.62 237 HIS A CA 1
ATOM 1940 C C . HIS A 1 237 ? 9.328 10.520 -16.418 1.00 93.62 237 HIS A C 1
ATOM 1942 O O . HIS A 1 237 ? 9.690 11.683 -16.569 1.00 93.62 237 HIS A O 1
ATOM 1948 N N . GLY A 1 238 ? 8.719 9.843 -17.395 1.00 91.62 238 GLY A N 1
ATOM 1949 C CA . GLY A 1 238 ? 8.373 10.436 -18.688 1.00 91.62 238 GLY A CA 1
ATOM 1950 C C . GLY A 1 238 ? 9.487 10.368 -19.735 1.00 91.62 238 GLY A C 1
ATOM 1951 O O . GLY A 1 238 ? 9.234 10.719 -20.896 1.00 91.62 238 GLY A O 1
ATOM 1952 N N . THR A 1 239 ? 10.666 9.862 -19.366 1.00 95.25 239 THR A N 1
ATOM 1953 C CA . THR A 1 239 ? 11.747 9.521 -20.300 1.00 95.25 239 THR A CA 1
ATOM 1954 C C . THR A 1 239 ? 11.303 8.481 -21.332 1.00 95.25 239 THR A C 1
ATOM 1956 O O . THR A 1 239 ? 10.300 7.779 -21.163 1.00 95.25 239 THR A O 1
ATOM 1959 N N . ALA A 1 240 ? 12.035 8.385 -22.444 1.00 96.38 240 ALA A N 1
ATOM 1960 C CA . ALA A 1 240 ? 11.780 7.355 -23.452 1.00 96.38 240 ALA A CA 1
ATOM 1961 C C . ALA A 1 240 ? 11.926 5.945 -22.858 1.00 96.38 240 ALA A C 1
ATOM 1963 O O . ALA A 1 240 ? 11.088 5.082 -23.116 1.00 96.38 240 ALA A O 1
ATOM 1964 N N . GLU A 1 241 ? 12.933 5.751 -22.007 1.00 95.81 241 GLU A N 1
ATOM 1965 C CA . GLU A 1 241 ? 13.194 4.497 -21.307 1.00 95.81 241 GLU A CA 1
ATOM 1966 C C . GLU A 1 241 ? 12.021 4.090 -20.404 1.00 95.81 241 GLU A C 1
ATOM 1968 O O . GLU A 1 241 ? 11.468 3.008 -20.587 1.00 95.81 241 GLU A O 1
ATOM 1973 N N . SER A 1 242 ? 11.522 4.985 -19.539 1.00 95.38 242 SER A N 1
ATOM 1974 C CA . SER A 1 242 ? 10.376 4.663 -18.669 1.00 95.38 242 SER A CA 1
ATOM 1975 C C . SER A 1 242 ? 9.088 4.351 -19.436 1.00 95.38 242 SER A C 1
ATOM 1977 O O . SER A 1 242 ? 8.297 3.487 -19.040 1.00 95.38 242 SER A O 1
ATOM 1979 N N . LYS A 1 243 ? 8.872 5.014 -20.578 1.00 94.88 243 LYS A N 1
ATOM 1980 C CA . LYS A 1 243 ? 7.756 4.711 -21.487 1.00 94.88 243 LYS A CA 1
ATOM 1981 C C . LYS A 1 243 ? 7.921 3.346 -22.156 1.00 94.88 243 LYS A C 1
ATOM 1983 O O . LYS A 1 243 ? 6.923 2.649 -22.346 1.00 94.88 243 LYS A O 1
ATOM 1988 N N . ASN A 1 244 ? 9.142 2.974 -22.531 1.00 95.56 244 ASN A N 1
ATOM 1989 C CA . ASN A 1 244 ? 9.439 1.681 -23.143 1.00 95.56 244 ASN A CA 1
ATOM 1990 C C . ASN A 1 244 ? 9.285 0.542 -22.131 1.00 95.56 244 ASN A C 1
ATOM 1992 O O . ASN A 1 244 ? 8.548 -0.396 -22.427 1.00 95.56 244 ASN A O 1
ATOM 1996 N N . ALA A 1 245 ? 9.825 0.696 -20.921 1.00 95.38 245 ALA A N 1
ATOM 1997 C CA . ALA A 1 245 ? 9.637 -0.218 -19.795 1.00 95.38 245 ALA A CA 1
ATOM 1998 C C . ALA A 1 245 ? 8.145 -0.510 -19.534 1.00 95.38 245 ALA A C 1
ATOM 2000 O O . ALA A 1 245 ? 7.703 -1.656 -19.461 1.00 95.38 245 ALA A O 1
ATOM 2001 N N . TYR A 1 246 ? 7.307 0.532 -19.493 1.00 96.12 246 TYR A N 1
ATOM 2002 C CA . TYR A 1 246 ? 5.864 0.352 -19.314 1.00 96.12 246 TYR A CA 1
ATOM 2003 C C . TYR A 1 246 ? 5.189 -0.397 -20.479 1.00 96.12 246 TYR A C 1
ATOM 2005 O O . TYR A 1 246 ? 4.306 -1.233 -20.260 1.00 96.12 246 TYR A O 1
ATOM 2013 N N . LYS A 1 247 ? 5.583 -0.112 -21.729 1.00 96.12 247 LYS A N 1
ATOM 2014 C CA . LYS A 1 247 ? 5.081 -0.838 -22.910 1.00 96.12 247 LYS A CA 1
ATOM 2015 C C . LYS A 1 247 ? 5.504 -2.305 -22.886 1.00 96.12 247 LYS A C 1
ATOM 2017 O O . LYS A 1 247 ? 4.714 -3.159 -23.280 1.00 96.12 247 LYS A O 1
ATOM 2022 N N . GLU A 1 248 ? 6.722 -2.590 -22.447 1.00 96.12 248 GLU A N 1
ATOM 2023 C CA . GLU A 1 248 ? 7.254 -3.942 -22.328 1.00 96.12 248 GLU A CA 1
ATOM 2024 C C . GLU A 1 248 ? 6.446 -4.779 -21.337 1.00 96.12 248 GLU A C 1
ATOM 2026 O O . GLU A 1 248 ? 5.906 -5.812 -21.735 1.00 96.12 248 GLU A O 1
ATOM 2031 N N . ILE A 1 249 ? 6.223 -4.280 -20.117 1.00 97.44 249 ILE A N 1
ATOM 2032 C CA . ILE A 1 249 ? 5.371 -4.970 -19.138 1.00 97.44 249 ILE A CA 1
ATOM 2033 C C . ILE A 1 249 ? 3.967 -5.214 -19.685 1.00 97.44 249 ILE A C 1
ATOM 2035 O O . ILE A 1 249 ? 3.426 -6.309 -19.540 1.00 97.44 249 ILE A O 1
ATOM 2039 N N . LYS A 1 250 ? 3.364 -4.233 -20.370 1.00 97.12 250 LYS A N 1
ATOM 2040 C CA . LYS A 1 250 ? 2.056 -4.442 -21.011 1.00 97.12 250 LYS A CA 1
ATOM 2041 C C . LYS A 1 250 ? 2.081 -5.575 -22.034 1.00 97.12 250 LYS A C 1
ATOM 2043 O O . LYS A 1 250 ? 1.148 -6.373 -22.064 1.00 97.12 250 LYS A O 1
ATOM 2048 N N . LYS A 1 251 ? 3.136 -5.668 -22.849 1.00 97.25 251 LYS A N 1
ATOM 2049 C CA . LYS A 1 251 ? 3.308 -6.779 -23.795 1.00 97.25 251 LYS A CA 1
ATOM 2050 C C . LYS A 1 251 ? 3.458 -8.115 -23.066 1.00 97.25 251 LYS A C 1
ATOM 2052 O O . LYS A 1 251 ? 2.875 -9.089 -23.521 1.00 97.25 251 LYS A O 1
ATOM 2057 N N . MET A 1 252 ? 4.208 -8.174 -21.965 1.00 97.62 252 MET A N 1
ATOM 2058 C CA . MET A 1 252 ? 4.361 -9.399 -21.166 1.00 97.62 252 MET A CA 1
ATOM 2059 C C . MET A 1 252 ? 3.022 -9.855 -20.571 1.00 97.62 252 MET A C 1
ATOM 2061 O O . MET A 1 252 ? 2.660 -11.023 -20.697 1.00 97.62 252 MET A O 1
ATOM 2065 N N . ILE A 1 253 ? 2.249 -8.925 -19.999 1.00 98.12 253 ILE A N 1
ATOM 2066 C CA . ILE A 1 253 ? 0.911 -9.204 -19.458 1.00 98.12 253 ILE A CA 1
ATOM 2067 C C . ILE A 1 253 ? -0.021 -9.727 -20.558 1.00 98.12 253 ILE A C 1
ATOM 2069 O O . ILE A 1 253 ? -0.693 -10.734 -20.355 1.00 98.12 253 ILE A O 1
ATOM 2073 N N . ASN A 1 254 ? -0.058 -9.073 -21.725 1.00 97.81 254 ASN A N 1
ATOM 2074 C CA . ASN A 1 254 ? -0.911 -9.493 -22.842 1.00 97.81 254 ASN A CA 1
ATOM 2075 C C . ASN A 1 254 ? -0.533 -10.890 -23.359 1.00 97.81 254 ASN A C 1
ATOM 2077 O O . ASN A 1 254 ? -1.406 -11.748 -23.469 1.00 97.81 254 ASN A O 1
ATOM 2081 N N . ARG A 1 255 ? 0.771 -11.172 -23.513 1.00 97.50 255 ARG A N 1
ATOM 2082 C CA . ARG A 1 255 ? 1.259 -12.517 -23.858 1.00 97.50 255 ARG A CA 1
ATOM 2083 C C . ARG A 1 255 ? 0.754 -13.579 -22.879 1.00 97.50 255 ARG A C 1
ATOM 2085 O O . ARG A 1 255 ? 0.250 -14.606 -23.318 1.00 97.50 255 ARG A O 1
ATOM 2092 N N . LYS A 1 256 ? 0.822 -13.327 -21.565 1.00 97.50 256 LYS A N 1
ATOM 2093 C CA . LYS A 1 256 ? 0.305 -14.264 -20.549 1.00 97.50 256 LYS A CA 1
ATOM 2094 C C . LYS A 1 256 ? -1.225 -14.373 -20.526 1.00 97.50 256 LYS A C 1
ATOM 2096 O O . LYS A 1 256 ? -1.744 -15.377 -20.054 1.00 97.50 256 LYS A O 1
ATOM 2101 N N . ARG A 1 257 ? -1.952 -13.373 -21.036 1.00 94.81 257 ARG A N 1
ATOM 2102 C CA . ARG A 1 257 ? -3.410 -13.448 -21.248 1.00 94.81 257 ARG A CA 1
ATOM 2103 C C . ARG A 1 257 ? -3.800 -14.248 -22.491 1.00 94.81 257 ARG A C 1
ATOM 2105 O O . ARG A 1 257 ? -4.968 -14.598 -22.612 1.00 94.81 257 ARG A O 1
ATOM 2112 N N . GLY A 1 258 ? -2.860 -14.507 -23.400 1.00 90.62 258 GLY A N 1
ATOM 2113 C CA . GLY A 1 258 ? -3.154 -15.069 -24.717 1.00 90.62 258 GLY A CA 1
ATOM 2114 C C . GLY A 1 258 ? -3.783 -14.054 -25.680 1.00 90.62 258 GLY A C 1
ATOM 2115 O O . GLY A 1 258 ? -4.609 -14.445 -26.500 1.00 90.62 258 GLY A O 1
ATOM 2116 N N . ILE A 1 259 ? -3.434 -12.764 -25.549 1.00 68.88 259 ILE A N 1
ATOM 2117 C CA . ILE A 1 259 ? -3.911 -11.646 -26.390 1.00 68.88 259 ILE A CA 1
ATOM 2118 C C . ILE A 1 259 ? -2.723 -10.933 -27.041 1.00 68.88 259 ILE A C 1
ATOM 2120 O O . ILE A 1 259 ? -1.691 -10.749 -26.353 1.00 68.88 259 ILE A O 1
#

Sequence (259 aa):
MVKKIVIISLFLFSVIFIFNFLLNLISIDNGIAVSATYETESEFLSDKYFDELNELMKNNGNSKKIIGEQIINKMIDDLEQNPDDLKGSKNFTKFFETFDKNINNIDNITERMHFFRNKLNSYSDAPAKLDDMVTLAAKGEWKVFSAKFHRYNYEDINGALNIKFISKDGRFEAVYNIESESIVTDPANMGTYNYAPGSINIIKFYNHTKYDKKPWKKWGNIEGFSYENIMKLKSEHGTAESKNAYKEIKKMINRKRGI

Secondary structure (DSSP, 8-state):
-HHHHHHHHHHHHHHHHHHHHHHHHHTTSSS----------SPTTSHHHHHHHHHHHHHTTT-HHHHHHHHHHHHHHHHHHSTTTSTT-TTHHHHHHHHHHHHTTSSS--HHHHHHHHHHHTTS---SBHHHHHHHHHTTSEEEE--SSS-B-BTTB-GGGEEEEEETTS--EEEEETTTTEE---TTT-----SS---SSHHHHHHHIIIIIHHHHHH-SBTTB-HHHHHHSPB-TTSHHHHHHHHHHHHHHHHHHT-

Radius of gyration: 23.69 Å; chains: 1; bounding box: 45×38×89 Å

Foldseek 3Di:
DVVVVVVVVVVVVVVVVVVVVVVQVVCVPPDDPPPPQDDDPDDPLDPSVVVVLVVQCVVCPVCLAVSLVSSLVVLLVNCVVVVPQLPPRPCVVVSLVSNLVSLVSHQADDLVNLQCQASVQVNVPQDFFLLVVLLCVLVLQKPKDQDQFLQFDDDPAHSLQKIWIAGNVQFHIWIAGPVVRGTDPDQRRGIGGQSQGDDPPPVSPVSSCRHHVVSCQAAGNDHPCHNVNNVVTDGPRPPPSSVVSSVVSVVSSCVSNVD

Organism: NCBI:txid1294142